Protein AF-A0A8H7RVL3-F1 (afdb_monomer)

Sequence (234 aa):
MPIRSLNDELDAIANGTFDYGIVPGSATVFIRDKIRNMGRFDLTLLEGVLVVIDVSPSQGFMVTSCSALSSAGLSVSTARTVQSHMNAPFDNLESLLLSISPVFCQRFQQLFISKCTTASTKPSTSTTTTLSAPSTPASTAYTSSTTNSVCGASVIEGGGVSTNTDEDQRQQQKKQHDDDFLIDQLLRKGQETSNDNKNTIDTTMITNRENNKNGDNMTTKSPKDDINEWIHQP

pLDDT: mean 70.57, std 22.59, range [34.0, 98.0]

Secondary structure (DSSP, 8-state):
-----HHHHHHHHHTTTTTTTB-TT--EEEEEETTTTEEEEEEEETTTEEEEEEEETTTEEEEEEEEESS-SHHHHHHHHHHHHTTT-EESSHHHHHHHH-HHHHHHHHHHHHHHHHHHS-------------------------------------------------SSSTTSSSSSHHHHHHHHSTT--------------------------------------------

Organism: NCBI:txid1195481

InterPro domains:
  IPR023231 GSKIP domain superfamily [G3DSA:3.30.2280.10] (28-122)
  IPR023231 GSKIP domain superfamily [SSF103107] (42-116)

Nearest PDB structures (foldseek):
  8bf4-assembly2_C  TM=7.641E-01  e=1.102E+00  Mus musculus
  8trh-assembly1_0  TM=4.537E-01  e=3.164E-01  Homo sapiens
  8avg-assembly1_B  TM=7.261E-01  e=1.817E+00  Mus musculus
  6ylh-assembly1_0  TM=7.088E-01  e=3.391E+00  Saccharomyces cerevisiae

Radius of gyration: 36.81 Å; Cα contacts (8 Å, |Δi|>4): 196; chains: 1; bounding box: 96×47×103 Å

Foldseek 3Di:
DPDDQLVNVLVCVQCCVQVQFFPNNQKAWDDCDPPQSKTWIWTATPLQKIWIWIAHPVQGIATADMDRRDPDPSSVVLRVQNVVRHRPGDNYPLVVCCRRGPSSVVSVVVVVVVVVVVVVDDDDDDDDDDDDDDDDDDDDDDDDDDDDDDDDDDDDDDDDDDDDDDDDPDPPPPPPPPPVVVVVVVVVVPPDDDDDDDDDDDDDDDDDDDDDDDDDDDDDDDDDDDDDDDDDDD

Solvent-accessible surface area (backbone atoms only — not comparable to full-atom values): 15785 Å² total; per-residue (Å²): 128,85,82,72,51,71,66,57,52,53,48,43,52,46,72,41,77,56,45,77,38,30,42,72,79,44,39,44,78,78,43,81,38,79,88,77,50,33,38,31,32,37,34,29,35,73,59,38,25,40,38,31,34,38,36,32,89,88,55,24,35,25,35,78,47,75,45,54,74,43,91,47,70,63,8,48,53,37,39,52,46,37,60,77,43,49,73,43,66,23,85,42,68,66,63,43,42,52,72,37,29,73,62,26,38,54,42,52,52,50,56,52,52,52,55,57,56,60,71,72,61,73,77,81,81,77,86,76,90,80,89,87,83,91,84,87,88,84,89,82,91,80,89,82,91,85,80,88,88,89,87,82,88,85,87,82,87,83,89,81,90,81,85,87,82,87,91,84,91,84,77,80,87,82,79,78,73,71,69,71,60,55,58,63,57,62,69,67,72,74,81,82,85,85,78,85,81,87,78,88,78,79,90,81,90,80,84,87,86,84,89,81,90,87,79,88,78,88,79,90,79,87,82,86,90,79,92,83,88,79,79,91,84,135

Structure (mmCIF, N/CA/C/O backbone):
data_AF-A0A8H7RVL3-F1
#
_entry.id   AF-A0A8H7RVL3-F1
#
loop_
_atom_site.group_PDB
_atom_site.id
_atom_site.type_symbol
_atom_site.label_atom_id
_atom_site.label_alt_id
_atom_site.label_comp_id
_atom_site.label_asym_id
_atom_site.label_entity_id
_atom_site.label_seq_id
_atom_site.pdbx_PDB_ins_code
_atom_site.Cartn_x
_atom_site.Cartn_y
_atom_site.Cartn_z
_atom_site.occupancy
_atom_site.B_iso_or_equiv
_atom_site.auth_seq_id
_atom_site.auth_comp_id
_atom_site.auth_asym_id
_atom_site.auth_atom_id
_atom_site.pdbx_PDB_model_num
ATOM 1 N N . MET A 1 1 ? 17.190 16.583 -2.926 1.00 39.97 1 MET A N 1
ATOM 2 C CA . MET A 1 1 ? 16.960 15.202 -2.452 1.00 39.97 1 MET A CA 1
ATOM 3 C C . MET A 1 1 ? 17.427 14.273 -3.563 1.00 39.97 1 MET A C 1
ATOM 5 O O . MET A 1 1 ? 17.001 14.512 -4.687 1.00 39.97 1 MET A O 1
ATOM 9 N N . PRO A 1 2 ? 18.340 13.315 -3.327 1.00 42.84 2 PRO A N 1
ATOM 10 C CA . PRO A 1 2 ? 18.699 12.340 -4.353 1.00 42.84 2 PRO A CA 1
ATOM 11 C C . PRO A 1 2 ? 17.445 11.561 -4.763 1.00 42.84 2 PRO A C 1
ATOM 13 O O . PRO A 1 2 ? 16.691 11.110 -3.902 1.00 42.84 2 PRO A O 1
ATOM 16 N N . ILE A 1 3 ? 17.211 11.462 -6.071 1.00 55.06 3 ILE A N 1
ATOM 17 C CA . ILE A 1 3 ? 16.116 10.678 -6.644 1.00 55.06 3 ILE A CA 1
ATOM 18 C C . ILE A 1 3 ? 16.467 9.218 -6.361 1.00 55.06 3 ILE A C 1
ATOM 20 O O . ILE A 1 3 ? 17.403 8.686 -6.958 1.00 55.06 3 ILE A O 1
ATOM 24 N N . ARG A 1 4 ? 15.796 8.599 -5.383 1.00 71.25 4 ARG A N 1
ATOM 25 C CA . ARG A 1 4 ? 15.925 7.154 -5.164 1.00 71.25 4 ARG A CA 1
ATOM 26 C C . ARG A 1 4 ? 15.453 6.450 -6.429 1.00 71.25 4 ARG A C 1
ATOM 28 O O . ARG A 1 4 ? 14.489 6.895 -7.052 1.00 71.25 4 ARG A O 1
ATOM 35 N N . SER A 1 5 ? 16.149 5.395 -6.841 1.00 86.62 5 SER A N 1
ATOM 36 C CA . SER A 1 5 ? 15.669 4.617 -7.976 1.00 86.62 5 SER A CA 1
ATOM 37 C C . SER A 1 5 ? 14.381 3.892 -7.580 1.00 86.62 5 SER A C 1
ATOM 39 O O . SER A 1 5 ? 14.186 3.562 -6.411 1.00 86.62 5 SER A O 1
ATOM 41 N N . LEU A 1 6 ? 13.511 3.609 -8.551 1.00 89.44 6 LEU A N 1
ATOM 42 C CA . LEU A 1 6 ? 12.273 2.860 -8.312 1.00 89.44 6 LEU A CA 1
ATOM 43 C C . LEU A 1 6 ? 12.526 1.529 -7.582 1.00 89.44 6 LEU A C 1
ATOM 45 O O . LEU A 1 6 ? 11.732 1.116 -6.744 1.00 89.44 6 LEU A O 1
ATOM 49 N N . ASN A 1 7 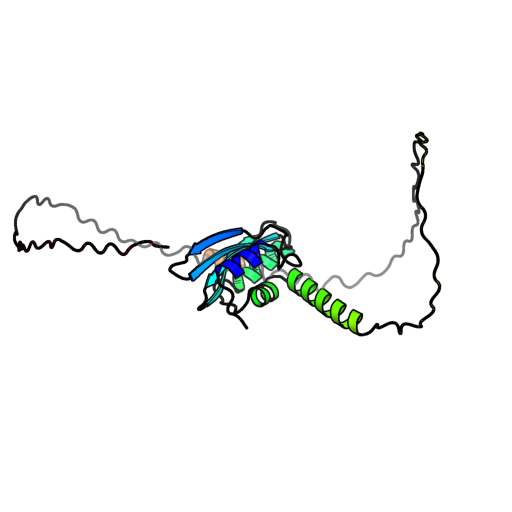? 13.640 0.855 -7.889 1.00 90.12 7 ASN A N 1
ATOM 50 C CA . ASN A 1 7 ? 14.003 -0.386 -7.206 1.00 90.12 7 ASN A CA 1
ATOM 51 C C . ASN A 1 7 ? 14.335 -0.144 -5.734 1.00 90.12 7 ASN A C 1
ATOM 53 O O . ASN A 1 7 ? 13.849 -0.895 -4.899 1.00 90.12 7 ASN A O 1
ATOM 57 N N . ASP A 1 8 ? 15.089 0.912 -5.415 1.00 90.25 8 ASP A N 1
ATOM 58 C CA . ASP A 1 8 ? 15.411 1.251 -4.023 1.00 90.25 8 ASP A CA 1
ATOM 59 C C . ASP A 1 8 ? 14.148 1.598 -3.228 1.00 90.25 8 ASP A C 1
ATOM 61 O O . ASP A 1 8 ? 14.049 1.294 -2.043 1.00 90.25 8 ASP A O 1
ATOM 65 N N . GLU A 1 9 ? 13.176 2.245 -3.873 1.00 89.44 9 GLU A N 1
ATOM 66 C CA . GLU A 1 9 ? 11.886 2.571 -3.268 1.00 89.44 9 GLU A CA 1
ATOM 67 C C . GLU A 1 9 ? 11.054 1.315 -2.992 1.00 89.44 9 GLU A C 1
ATOM 69 O O . GLU A 1 9 ? 10.595 1.116 -1.868 1.00 89.44 9 GLU A O 1
ATOM 74 N N . LEU A 1 10 ? 10.927 0.424 -3.977 1.00 92.06 10 LEU A N 1
ATOM 75 C CA . LEU A 1 10 ? 10.249 -0.863 -3.814 1.00 92.06 10 LEU A CA 1
ATOM 76 C C . LEU A 1 10 ? 10.932 -1.748 -2.760 1.00 92.06 10 LEU A C 1
ATOM 78 O O . LEU A 1 10 ? 10.249 -2.387 -1.960 1.00 92.06 10 LEU A O 1
ATOM 82 N N . ASP A 1 11 ? 12.265 -1.763 -2.723 1.00 92.19 11 ASP A N 1
ATOM 83 C CA . ASP A 1 11 ? 13.034 -2.499 -1.720 1.00 92.19 11 ASP A CA 1
ATOM 84 C C . ASP A 1 11 ? 12.856 -1.879 -0.327 1.00 92.19 11 ASP A C 1
ATOM 86 O O . ASP A 1 11 ? 12.686 -2.604 0.648 1.00 92.19 11 ASP A O 1
ATOM 90 N N . ALA A 1 12 ? 12.820 -0.549 -0.202 1.00 90.31 12 ALA A N 1
ATOM 91 C CA . ALA A 1 12 ? 12.548 0.117 1.073 1.00 90.31 12 ALA A CA 1
ATOM 92 C C . ALA A 1 12 ? 11.147 -0.211 1.620 1.00 90.31 12 ALA A C 1
ATOM 94 O O . ALA A 1 12 ? 10.983 -0.370 2.834 1.00 90.31 12 ALA A O 1
ATOM 95 N N . ILE A 1 13 ? 10.149 -0.332 0.741 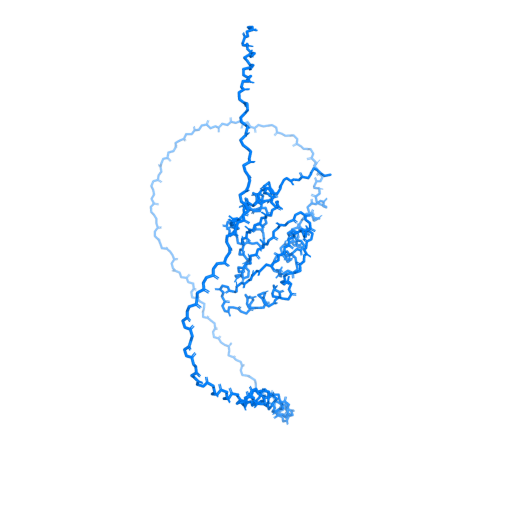1.00 90.75 13 ILE A N 1
ATOM 96 C CA . ILE A 1 13 ? 8.788 -0.743 1.110 1.00 90.75 13 ILE A CA 1
ATOM 97 C C . ILE A 1 13 ? 8.788 -2.199 1.590 1.00 90.75 13 ILE A C 1
ATOM 99 O O . ILE A 1 13 ? 8.279 -2.479 2.674 1.00 90.75 13 ILE A O 1
ATOM 103 N N . ALA A 1 14 ? 9.412 -3.106 0.834 1.00 90.19 14 ALA A N 1
ATOM 104 C CA . ALA A 1 14 ? 9.503 -4.524 1.186 1.00 90.19 14 ALA A CA 1
ATOM 105 C C . ALA A 1 14 ? 10.303 -4.774 2.480 1.00 90.19 14 ALA A C 1
ATOM 107 O O . ALA A 1 14 ? 9.987 -5.685 3.239 1.00 90.19 14 ALA A O 1
ATOM 108 N N . ASN A 1 15 ? 11.304 -3.938 2.767 1.00 91.44 15 ASN A N 1
ATOM 109 C CA . ASN A 1 15 ? 12.140 -4.028 3.968 1.00 91.44 15 ASN A CA 1
ATOM 110 C C . ASN A 1 15 ? 11.484 -3.452 5.239 1.00 91.44 15 ASN A C 1
ATOM 112 O O . ASN A 1 15 ? 12.154 -3.346 6.265 1.00 91.44 15 ASN A O 1
ATOM 116 N N . GLY A 1 16 ? 10.204 -3.066 5.195 1.00 84.50 16 GLY A N 1
ATOM 117 C CA . GLY A 1 16 ? 9.440 -2.732 6.401 1.00 84.50 16 GLY A CA 1
ATOM 118 C C . GLY A 1 16 ? 9.553 -1.282 6.882 1.00 84.50 16 GLY A C 1
ATOM 119 O O . GLY A 1 16 ? 9.336 -0.986 8.055 1.00 84.50 16 GLY A O 1
ATOM 120 N N . THR A 1 17 ? 9.837 -0.321 5.991 1.00 84.62 17 THR A N 1
ATOM 121 C CA . THR A 1 17 ? 9.869 1.116 6.367 1.00 84.62 17 THR A CA 1
ATOM 122 C C . THR A 1 17 ? 8.536 1.605 6.974 1.00 84.62 17 THR A C 1
ATOM 124 O O . THR A 1 17 ? 8.509 2.583 7.722 1.00 84.62 17 THR A O 1
ATOM 127 N N . PHE A 1 18 ? 7.430 0.907 6.692 1.00 85.12 18 PHE A N 1
ATOM 128 C CA . PHE A 1 18 ? 6.066 1.295 7.068 1.00 85.12 18 PHE A CA 1
ATOM 129 C C . PHE A 1 18 ? 5.391 0.351 8.076 1.00 85.12 18 PHE A C 1
ATOM 131 O O . PHE A 1 18 ? 4.177 0.435 8.273 1.00 85.12 18 PHE A O 1
ATOM 138 N N . ASP A 1 19 ? 6.161 -0.493 8.770 1.00 86.62 19 ASP A N 1
ATOM 139 C CA . ASP A 1 19 ? 5.669 -1.545 9.684 1.00 86.62 19 ASP A CA 1
ATOM 140 C C . ASP A 1 19 ? 4.766 -1.053 10.835 1.00 86.62 19 ASP A C 1
ATOM 142 O O . ASP A 1 19 ? 4.104 -1.844 11.502 1.00 86.62 19 ASP A O 1
ATOM 146 N N . TYR A 1 20 ? 4.704 0.255 11.093 1.00 86.38 20 TYR A N 1
ATOM 147 C CA . TYR A 1 20 ? 3.853 0.833 12.136 1.00 86.38 20 TYR A CA 1
ATOM 148 C C . TYR A 1 20 ? 2.369 0.944 11.752 1.00 86.38 20 TYR A C 1
ATOM 150 O O . TYR A 1 20 ? 1.541 1.166 12.637 1.00 86.38 20 TYR A O 1
ATOM 158 N N . GLY A 1 21 ? 2.014 0.806 10.473 1.00 85.62 21 GLY A N 1
ATOM 159 C CA . GLY A 1 21 ? 0.616 0.839 10.026 1.00 85.62 21 GLY A CA 1
ATOM 160 C C . GLY A 1 21 ? 0.268 -0.165 8.926 1.00 85.62 21 GLY A C 1
ATOM 161 O O . GLY A 1 21 ? -0.861 -0.170 8.444 1.00 85.62 21 GLY A O 1
ATOM 162 N N . ILE A 1 22 ? 1.201 -1.050 8.578 1.00 93.81 22 ILE A N 1
ATOM 163 C CA . ILE A 1 22 ? 0.955 -2.238 7.754 1.00 93.81 22 ILE A CA 1
ATOM 164 C C . ILE A 1 22 ? 1.350 -3.480 8.550 1.00 93.81 22 ILE A C 1
ATOM 166 O O . ILE A 1 22 ? 2.126 -3.393 9.499 1.00 93.81 22 ILE A O 1
ATOM 170 N N . VAL A 1 23 ? 0.826 -4.642 8.176 1.00 94.81 23 VAL A N 1
ATOM 171 C CA . VAL A 1 23 ? 1.253 -5.915 8.762 1.00 94.81 23 VAL A CA 1
ATOM 172 C C . VAL A 1 23 ? 2.735 -6.129 8.413 1.00 94.81 23 VAL A C 1
ATOM 174 O O . VAL A 1 23 ? 3.061 -6.160 7.221 1.00 94.81 23 VAL A O 1
ATOM 177 N N . PRO A 1 24 ? 3.638 -6.281 9.401 1.00 93.25 24 PRO A N 1
ATOM 178 C CA . PRO A 1 24 ? 5.063 -6.455 9.132 1.00 93.25 24 PRO A CA 1
ATOM 179 C C . PRO A 1 24 ? 5.328 -7.661 8.229 1.00 93.25 24 PRO A C 1
ATOM 181 O O . PRO A 1 24 ? 4.754 -8.733 8.427 1.00 93.25 24 PRO A O 1
ATOM 184 N N . GLY A 1 25 ? 6.177 -7.476 7.217 1.00 92.44 25 GLY A N 1
ATOM 185 C CA . GLY A 1 25 ? 6.4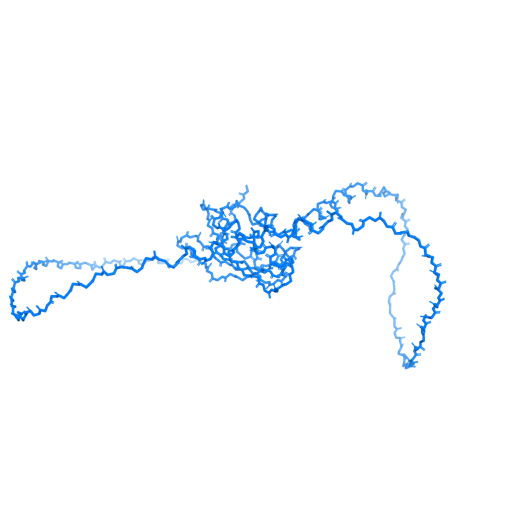97 -8.517 6.233 1.00 92.44 25 GLY A CA 1
ATOM 186 C C . GLY A 1 25 ? 5.362 -8.874 5.262 1.00 92.44 25 GLY A C 1
ATOM 187 O O . GLY A 1 25 ? 5.495 -9.844 4.523 1.00 92.44 25 GLY A O 1
ATOM 188 N N . SER A 1 26 ? 4.254 -8.121 5.243 1.00 94.94 26 SER A N 1
ATOM 189 C CA . SER A 1 26 ? 3.156 -8.355 4.290 1.00 94.94 26 SER A CA 1
ATOM 190 C C . SER A 1 26 ? 3.366 -7.717 2.919 1.00 94.94 26 SER A C 1
ATOM 192 O O . SER A 1 26 ? 2.631 -8.042 1.991 1.00 94.94 26 SER A O 1
ATOM 194 N N . ALA A 1 27 ? 4.324 -6.797 2.788 1.00 95.94 27 ALA A N 1
ATOM 195 C CA . ALA A 1 27 ? 4.557 -6.091 1.539 1.00 95.94 27 ALA A CA 1
ATOM 196 C C . ALA A 1 27 ? 5.307 -6.981 0.537 1.00 95.94 27 ALA A C 1
ATOM 198 O O . ALA A 1 27 ? 6.456 -7.351 0.787 1.00 95.94 27 ALA A O 1
ATOM 199 N N . THR A 1 28 ? 4.692 -7.291 -0.607 1.00 95.56 28 THR A N 1
ATOM 200 C CA . THR A 1 28 ? 5.305 -8.135 -1.644 1.00 95.56 28 THR A CA 1
ATOM 201 C C . THR A 1 28 ? 5.317 -7.431 -2.992 1.00 95.56 28 THR A C 1
ATOM 203 O O . THR A 1 28 ? 4.301 -6.961 -3.490 1.00 95.56 28 THR A O 1
ATOM 206 N N . VAL A 1 29 ? 6.488 -7.373 -3.630 1.00 96.31 29 VAL A N 1
ATOM 207 C CA . VAL A 1 29 ? 6.646 -6.772 -4.961 1.00 96.31 29 VAL A CA 1
ATOM 208 C C . VAL A 1 29 ? 6.432 -7.837 -6.035 1.00 96.31 29 VAL A C 1
ATOM 210 O O . VAL A 1 29 ? 7.199 -8.794 -6.118 1.00 96.31 29 VAL A O 1
ATOM 213 N N . PHE A 1 30 ? 5.431 -7.648 -6.894 1.00 93.56 30 PHE A N 1
ATOM 214 C CA . PHE A 1 30 ? 5.093 -8.583 -7.973 1.00 93.56 30 PHE A CA 1
ATOM 215 C C . PHE A 1 30 ? 5.744 -8.234 -9.302 1.00 93.56 30 PHE A C 1
ATOM 217 O O . PHE A 1 30 ? 6.135 -9.118 -10.060 1.00 93.56 30 PHE A O 1
ATOM 224 N N . ILE A 1 31 ? 5.807 -6.940 -9.617 1.00 94.56 31 ILE A N 1
ATOM 225 C CA . ILE A 1 31 ? 6.244 -6.459 -10.926 1.00 94.56 31 ILE A CA 1
ATOM 226 C C . ILE A 1 31 ? 7.315 -5.401 -10.718 1.00 94.56 31 ILE A C 1
ATOM 228 O O . ILE A 1 31 ? 7.124 -4.448 -9.964 1.00 94.56 31 ILE A O 1
ATOM 232 N N . ARG A 1 32 ? 8.434 -5.575 -11.425 1.00 94.69 32 ARG A N 1
ATOM 233 C CA . ARG A 1 32 ? 9.509 -4.589 -11.565 1.00 94.69 32 ARG A CA 1
ATOM 234 C C . ARG A 1 32 ? 9.780 -4.383 -13.050 1.00 94.69 32 ARG A C 1
ATOM 236 O O . ARG A 1 32 ? 10.590 -5.092 -13.646 1.00 94.69 32 ARG A O 1
ATOM 243 N N . ASP A 1 33 ? 9.076 -3.441 -13.662 1.00 92.31 33 ASP A N 1
ATOM 244 C CA . ASP A 1 33 ? 9.278 -3.086 -15.062 1.00 92.31 33 ASP A CA 1
ATOM 245 C C . ASP A 1 33 ? 10.331 -1.976 -15.172 1.00 92.31 33 ASP A C 1
ATOM 247 O O . ASP A 1 33 ? 10.069 -0.804 -14.899 1.00 92.31 33 ASP A O 1
ATOM 251 N N . LYS A 1 34 ? 11.543 -2.354 -15.595 1.00 89.50 34 LYS A N 1
ATOM 252 C CA . LYS A 1 34 ? 12.656 -1.417 -15.820 1.00 89.50 34 LYS A CA 1
ATOM 253 C C . LYS A 1 34 ? 12.507 -0.597 -17.102 1.00 89.50 34 LYS A C 1
ATOM 255 O O . LYS A 1 34 ? 13.133 0.449 -17.218 1.00 89.50 34 LYS A O 1
ATOM 260 N N . ILE A 1 35 ? 11.723 -1.070 -18.070 1.00 90.75 35 ILE A N 1
ATOM 261 C CA . ILE A 1 35 ? 11.543 -0.396 -19.362 1.00 90.75 35 ILE A CA 1
ATOM 262 C C . ILE A 1 35 ? 10.573 0.767 -19.179 1.00 90.75 35 ILE A C 1
ATOM 264 O O . ILE A 1 35 ? 10.838 1.879 -19.628 1.00 90.75 35 ILE A O 1
ATOM 268 N N . ARG A 1 36 ? 9.459 0.518 -18.484 1.00 87.81 36 ARG A N 1
ATOM 269 C CA . ARG A 1 36 ? 8.442 1.540 -18.198 1.00 87.81 36 ARG A CA 1
ATOM 270 C C . ARG A 1 36 ? 8.694 2.306 -16.905 1.00 87.81 36 ARG A C 1
ATOM 272 O O . ARG A 1 36 ? 7.987 3.271 -16.644 1.00 87.81 36 ARG A O 1
ATOM 279 N N . ASN A 1 37 ? 9.689 1.894 -16.116 1.00 90.31 37 ASN A N 1
ATOM 280 C CA . ASN A 1 37 ? 9.889 2.352 -14.742 1.00 90.31 37 ASN A CA 1
ATOM 281 C C . ASN A 1 37 ? 8.584 2.245 -13.943 1.00 90.31 37 ASN A C 1
ATOM 283 O O . ASN A 1 37 ? 8.132 3.216 -13.353 1.00 90.31 37 ASN A O 1
ATOM 287 N N . MET A 1 38 ? 7.960 1.070 -13.953 1.00 93.50 38 MET A N 1
ATOM 288 C CA . MET A 1 38 ? 6.735 0.816 -13.197 1.00 93.50 38 MET A CA 1
ATOM 289 C C . MET A 1 38 ? 6.936 -0.336 -12.225 1.00 93.50 38 MET A C 1
ATOM 291 O O . MET A 1 38 ? 7.575 -1.342 -12.541 1.00 93.50 38 MET A O 1
ATOM 295 N N . GLY A 1 39 ? 6.384 -0.181 -11.032 1.00 95.50 39 GLY A N 1
ATOM 296 C CA . GLY A 1 39 ? 6.360 -1.207 -10.005 1.00 95.50 39 GLY A CA 1
ATOM 297 C C . GLY A 1 39 ? 4.931 -1.561 -9.638 1.00 95.50 39 GLY A C 1
ATOM 298 O O . GLY A 1 39 ? 4.035 -0.725 -9.725 1.00 95.50 39 GLY A O 1
ATOM 299 N N . ARG A 1 40 ? 4.722 -2.797 -9.201 1.00 96.75 40 ARG A N 1
ATOM 300 C CA . ARG A 1 40 ? 3.465 -3.211 -8.578 1.00 96.75 40 ARG A CA 1
ATOM 301 C C . ARG A 1 40 ? 3.761 -4.069 -7.370 1.00 96.75 40 ARG A C 1
ATOM 303 O O . ARG A 1 40 ? 4.551 -5.010 -7.469 1.00 96.75 40 ARG A O 1
ATOM 310 N N . PHE A 1 41 ? 3.120 -3.756 -6.259 1.00 97.12 41 PHE A N 1
ATOM 311 C CA . PHE A 1 41 ? 3.258 -4.486 -5.008 1.00 97.12 41 PHE A CA 1
ATOM 312 C C . PHE A 1 41 ? 1.907 -4.578 -4.303 1.00 97.12 41 PHE A C 1
ATOM 314 O O . PHE A 1 41 ? 1.010 -3.779 -4.569 1.00 97.12 41 PHE A O 1
ATOM 321 N N . ASP A 1 42 ? 1.741 -5.555 -3.425 1.00 97.19 42 ASP A N 1
ATOM 322 C CA . ASP A 1 42 ? 0.682 -5.535 -2.424 1.00 97.19 42 ASP A CA 1
ATOM 323 C C . ASP A 1 42 ? 1.244 -5.288 -1.034 1.00 97.19 42 ASP A C 1
ATOM 325 O O . ASP A 1 42 ? 2.446 -5.366 -0.786 1.00 97.19 42 ASP A O 1
ATOM 329 N N . LEU A 1 43 ? 0.339 -4.946 -0.130 1.00 96.88 43 LEU A N 1
ATOM 330 C CA . LEU A 1 43 ? 0.564 -4.943 1.301 1.00 96.88 43 LEU A CA 1
ATOM 331 C C . LEU A 1 43 ? -0.751 -5.223 2.017 1.00 96.88 43 LEU A C 1
ATOM 333 O O . LEU A 1 43 ? -1.841 -5.032 1.467 1.00 96.88 43 LEU A O 1
ATOM 337 N N . THR A 1 44 ? -0.650 -5.664 3.265 1.00 97.31 44 THR A N 1
ATOM 338 C CA . THR A 1 44 ? -1.814 -5.854 4.129 1.00 97.31 44 THR A CA 1
ATOM 339 C C . THR A 1 44 ? -1.841 -4.766 5.190 1.00 97.31 44 THR A C 1
ATOM 341 O O . THR A 1 44 ? -0.894 -4.603 5.957 1.00 97.31 44 THR A O 1
ATOM 344 N N . LEU A 1 45 ? -2.939 -4.021 5.252 1.00 96.81 45 LEU A N 1
ATOM 345 C CA . LEU A 1 45 ? -3.192 -3.045 6.306 1.00 96.81 45 LEU A CA 1
ATOM 346 C C . LEU A 1 45 ? -3.510 -3.754 7.633 1.00 96.81 45 LEU A C 1
ATOM 348 O O . LEU A 1 45 ? -4.054 -4.863 7.637 1.00 96.81 45 LEU A O 1
ATOM 352 N N . LEU A 1 46 ? -3.223 -3.110 8.768 1.00 95.62 46 LEU A N 1
ATOM 353 C CA . LEU A 1 46 ? -3.494 -3.673 10.104 1.00 95.62 46 LEU A CA 1
ATOM 354 C C . LEU A 1 46 ? -4.990 -3.908 10.368 1.00 95.62 46 LEU A C 1
ATOM 356 O O . LEU A 1 46 ? -5.364 -4.717 11.214 1.00 95.62 46 LEU A O 1
ATOM 360 N N . GLU A 1 47 ? -5.852 -3.239 9.612 1.00 95.25 47 GLU A N 1
ATOM 361 C CA . GLU A 1 47 ? -7.301 -3.418 9.592 1.00 95.25 47 GLU A CA 1
ATOM 362 C C . GLU A 1 47 ? -7.741 -4.715 8.891 1.00 95.25 47 GLU A C 1
ATOM 364 O O . GLU A 1 47 ? -8.936 -4.997 8.808 1.00 95.25 47 GLU A O 1
ATOM 369 N N . GLY A 1 48 ? -6.799 -5.511 8.376 1.00 95.81 48 GLY A N 1
ATOM 370 C CA . GLY A 1 48 ? -7.082 -6.744 7.650 1.00 95.81 48 GLY A CA 1
ATOM 371 C C . GLY A 1 48 ? -7.634 -6.467 6.257 1.00 95.81 48 GLY A C 1
ATOM 372 O O . GLY A 1 48 ? -8.622 -7.076 5.854 1.00 95.81 48 GLY A O 1
ATOM 373 N N . VAL A 1 49 ? -7.040 -5.515 5.538 1.00 97.56 49 VAL A N 1
ATOM 374 C CA . VAL A 1 49 ? -7.383 -5.203 4.145 1.00 97.56 49 VAL A CA 1
ATOM 375 C C . VAL A 1 49 ? -6.128 -5.358 3.299 1.00 97.56 49 VAL A C 1
ATOM 377 O O . VAL A 1 49 ? -5.117 -4.715 3.570 1.00 97.56 49 VAL A O 1
ATOM 380 N N . LEU A 1 50 ? -6.194 -6.212 2.283 1.00 97.62 50 LEU A N 1
ATOM 381 C CA . LEU A 1 50 ? -5.154 -6.356 1.273 1.00 97.62 50 LEU A CA 1
ATOM 382 C C . LEU A 1 50 ? -5.337 -5.263 0.221 1.00 97.62 50 LEU A C 1
ATOM 384 O O . LEU A 1 50 ? -6.444 -5.076 -0.291 1.00 97.62 50 LEU A O 1
ATOM 388 N N . VAL A 1 51 ? -4.265 -4.558 -0.116 1.00 97.88 51 VAL A N 1
ATOM 389 C CA . VAL A 1 51 ? -4.276 -3.485 -1.114 1.00 97.88 51 VAL A CA 1
ATOM 390 C C . VAL A 1 51 ? -3.166 -3.746 -2.118 1.00 97.88 51 VAL A C 1
ATOM 392 O O . VAL A 1 51 ? -2.041 -4.033 -1.726 1.00 97.88 51 VAL A O 1
ATOM 395 N N . VAL A 1 52 ? -3.484 -3.633 -3.405 1.00 98.00 52 VAL A N 1
ATOM 396 C CA . VAL A 1 52 ? -2.511 -3.708 -4.497 1.00 98.00 52 VAL A CA 1
ATOM 397 C C . VAL A 1 52 ? -2.295 -2.307 -5.040 1.00 98.00 52 VAL A C 1
ATOM 399 O O . VAL A 1 52 ? -3.256 -1.603 -5.370 1.00 98.00 52 VAL A O 1
ATOM 402 N N . ILE A 1 53 ? -1.032 -1.914 -5.115 1.00 98.00 53 ILE A N 1
ATOM 403 C CA . ILE A 1 53 ? -0.596 -0.561 -5.424 1.00 98.00 53 ILE A CA 1
ATOM 404 C C . ILE A 1 53 ? 0.359 -0.623 -6.612 1.00 98.00 53 ILE A C 1
ATOM 406 O O . ILE A 1 53 ? 1.330 -1.385 -6.627 1.00 98.00 53 ILE A O 1
ATOM 410 N N . ASP A 1 54 ? 0.076 0.212 -7.598 1.00 96.88 54 ASP A N 1
ATOM 411 C CA . ASP A 1 54 ? 0.960 0.482 -8.716 1.00 96.88 54 ASP A CA 1
ATOM 412 C C . ASP A 1 54 ? 1.765 1.742 -8.390 1.00 96.88 54 ASP A C 1
ATOM 414 O O . ASP A 1 54 ? 1.239 2.715 -7.845 1.00 96.88 54 ASP A O 1
ATOM 418 N N . VAL A 1 55 ? 3.051 1.722 -8.720 1.00 95.50 55 VAL A N 1
ATOM 419 C CA . VAL A 1 55 ? 3.959 2.855 -8.559 1.00 95.50 55 VAL A CA 1
ATOM 420 C C . VAL A 1 55 ? 4.564 3.217 -9.909 1.00 95.50 55 VAL A C 1
ATOM 422 O O . VAL A 1 55 ? 5.072 2.361 -10.641 1.00 95.50 55 VAL A O 1
ATOM 425 N N . SER A 1 56 ? 4.503 4.500 -10.250 1.00 93.75 56 SER A N 1
ATOM 426 C CA . SER A 1 56 ? 5.139 5.051 -11.444 1.00 93.75 56 SER A CA 1
ATOM 427 C C . SER A 1 56 ? 5.725 6.440 -11.161 1.00 93.75 56 SER A C 1
ATOM 429 O O . SER A 1 56 ? 5.114 7.219 -10.434 1.00 93.75 56 SER A O 1
ATOM 431 N N . PRO A 1 57 ? 6.860 6.818 -11.775 1.00 90.19 57 PRO A N 1
ATOM 432 C CA . PRO A 1 57 ? 7.456 8.142 -11.605 1.00 90.19 57 PRO A CA 1
ATOM 433 C C . PRO A 1 57 ? 6.542 9.296 -12.029 1.00 90.19 57 PRO A C 1
ATOM 435 O O . PRO A 1 57 ? 6.694 10.409 -11.540 1.00 90.19 57 PRO A O 1
ATOM 438 N N . SER A 1 58 ? 5.625 9.053 -12.971 1.00 89.94 58 SER A N 1
ATOM 439 C CA . SER A 1 58 ? 4.741 10.083 -13.523 1.00 89.94 58 SER A CA 1
ATOM 440 C C . SER A 1 58 ? 3.429 10.255 -12.762 1.00 89.94 58 SER A C 1
ATOM 442 O O . SER A 1 58 ? 2.863 11.341 -12.804 1.00 89.94 58 SER A O 1
ATOM 444 N N . GLN A 1 59 ? 2.910 9.196 -12.131 1.00 91.44 59 GLN A N 1
ATOM 445 C CA . GLN A 1 59 ? 1.609 9.221 -11.440 1.00 91.44 59 GLN A CA 1
ATOM 446 C C . GLN A 1 59 ? 1.735 9.018 -9.925 1.00 91.44 59 GLN A C 1
ATOM 448 O O . GLN A 1 59 ? 0.744 9.151 -9.217 1.00 91.44 59 GLN A O 1
ATOM 453 N N . GLY A 1 60 ? 2.927 8.683 -9.428 1.00 94.38 60 GLY A N 1
ATOM 454 C CA . GLY A 1 60 ? 3.144 8.324 -8.033 1.00 94.38 60 GLY A CA 1
ATOM 455 C C . GLY A 1 60 ? 2.557 6.952 -7.706 1.00 94.38 60 GLY A C 1
ATOM 456 O O . GLY A 1 60 ? 2.698 6.001 -8.481 1.00 94.38 60 GLY A O 1
ATOM 457 N N . PHE A 1 61 ? 1.912 6.862 -6.548 1.00 96.50 61 PHE A N 1
ATOM 458 C CA . PHE A 1 61 ? 1.292 5.665 -5.993 1.00 96.50 61 PHE A CA 1
ATOM 459 C C . PHE A 1 61 ? -0.205 5.645 -6.277 1.00 96.50 61 PHE A C 1
ATOM 461 O O . PHE A 1 61 ? -0.908 6.613 -5.998 1.00 96.50 61 PHE A O 1
ATOM 468 N N . MET A 1 62 ? -0.714 4.523 -6.773 1.00 97.44 62 MET A N 1
ATOM 469 C CA . MET A 1 62 ? -2.120 4.383 -7.132 1.00 97.44 62 MET A CA 1
ATOM 470 C C . MET A 1 62 ? -2.649 3.009 -6.738 1.00 97.44 62 MET A C 1
ATOM 472 O O . MET A 1 62 ? -2.072 1.981 -7.085 1.00 97.44 62 MET A O 1
ATOM 476 N N . VAL A 1 63 ? -3.783 2.977 -6.041 1.00 97.88 63 VAL A N 1
ATOM 477 C CA . VAL A 1 63 ? -4.436 1.713 -5.681 1.00 97.88 63 VAL A CA 1
ATOM 478 C C . VAL A 1 63 ? -5.162 1.145 -6.895 1.00 97.88 63 VAL A C 1
ATOM 480 O O . VAL A 1 63 ? -6.066 1.789 -7.431 1.00 97.88 63 VAL A O 1
ATOM 483 N N . THR A 1 64 ? -4.810 -0.079 -7.287 1.00 97.38 64 THR A N 1
ATOM 484 C CA . THR A 1 64 ? -5.437 -0.786 -8.416 1.00 97.38 64 THR A CA 1
ATOM 485 C C . THR A 1 64 ? -6.450 -1.834 -7.988 1.00 97.38 64 THR A C 1
ATOM 487 O O . THR A 1 64 ? -7.397 -2.112 -8.722 1.00 97.38 64 THR A O 1
ATOM 490 N N . SER A 1 65 ? -6.305 -2.399 -6.793 1.00 97.38 65 SER A N 1
ATOM 491 C CA . SER A 1 65 ? -7.308 -3.299 -6.225 1.00 97.38 65 SER A CA 1
ATOM 492 C C . SER A 1 65 ? -7.227 -3.347 -4.708 1.00 97.38 65 SER A C 1
ATOM 494 O O . SER A 1 65 ? -6.179 -3.087 -4.121 1.00 97.38 65 SER A O 1
ATOM 496 N N . CYS A 1 66 ? -8.331 -3.727 -4.072 1.00 97.38 66 CYS A N 1
ATOM 497 C CA . CYS A 1 66 ? -8.374 -3.979 -2.640 1.00 97.38 66 CYS A CA 1
ATOM 498 C C . CYS A 1 66 ? -9.305 -5.149 -2.311 1.00 97.38 66 CYS A C 1
ATOM 500 O O . CYS A 1 66 ? -10.250 -5.427 -3.050 1.00 97.38 66 CYS A O 1
ATOM 502 N N . SER A 1 67 ? -9.036 -5.829 -1.199 1.00 97.31 67 SER A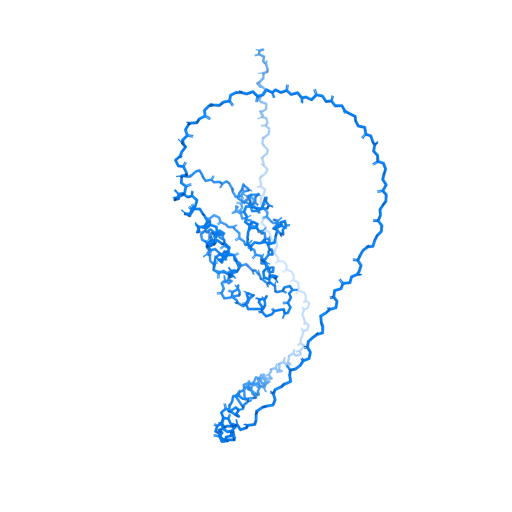 N 1
ATOM 503 C CA . SER A 1 67 ? -9.860 -6.922 -0.686 1.00 97.31 67 SER A CA 1
ATOM 504 C C . SER A 1 67 ? -9.864 -6.915 0.837 1.00 97.31 67 SER A C 1
ATOM 506 O O . SER A 1 67 ? -8.809 -6.926 1.468 1.00 97.31 67 SER A O 1
ATOM 508 N N . ALA A 1 68 ? -11.051 -6.947 1.441 1.00 96.94 68 ALA A N 1
ATOM 509 C CA . ALA A 1 68 ? -11.183 -7.200 2.872 1.00 96.94 68 ALA A CA 1
ATOM 510 C C . ALA A 1 68 ? -10.829 -8.667 3.161 1.00 96.94 68 ALA A C 1
ATOM 512 O O . ALA A 1 68 ? -11.351 -9.571 2.510 1.00 96.94 68 ALA A O 1
ATOM 513 N N . LEU A 1 69 ? -9.938 -8.908 4.123 1.00 95.75 69 LEU A N 1
ATOM 514 C CA . LEU A 1 69 ? -9.534 -10.256 4.545 1.00 95.75 69 LEU A CA 1
ATOM 515 C C . LEU A 1 69 ? -10.432 -10.807 5.659 1.00 95.75 69 LEU A C 1
ATOM 517 O O . LEU A 1 69 ? -10.362 -11.987 5.992 1.00 95.75 69 LEU A O 1
ATOM 521 N N . SER A 1 70 ? -11.268 -9.955 6.255 1.00 93.88 70 SER A N 1
ATOM 522 C CA . SER A 1 70 ? -12.178 -10.309 7.336 1.00 93.88 70 SER A CA 1
ATOM 523 C C . SER A 1 70 ? -13.520 -9.604 7.166 1.00 93.88 70 SER A C 1
ATOM 525 O O . SER A 1 70 ? -13.596 -8.494 6.648 1.00 93.88 70 SER A O 1
ATOM 527 N N . SER A 1 71 ? -14.587 -10.226 7.669 1.00 91.56 71 SER A N 1
ATOM 528 C CA . SER A 1 71 ? -15.913 -9.600 7.758 1.00 91.56 71 SER A CA 1
ATOM 529 C C . SER A 1 71 ? -16.062 -8.687 8.987 1.00 91.56 71 SER A C 1
ATOM 531 O O . SER A 1 71 ? -17.168 -8.237 9.293 1.00 91.56 71 SER A O 1
ATOM 533 N N . ALA A 1 72 ? -14.979 -8.425 9.726 1.00 91.38 72 ALA A N 1
ATOM 534 C CA . ALA A 1 72 ? -14.987 -7.486 10.840 1.00 91.38 72 ALA A CA 1
ATOM 535 C C . ALA A 1 72 ? -15.364 -6.071 10.370 1.00 91.38 72 ALA A C 1
ATOM 537 O O . ALA A 1 72 ? -14.928 -5.626 9.306 1.00 91.38 72 ALA A O 1
ATOM 538 N N . GLY A 1 73 ? -16.123 -5.339 11.194 1.00 91.19 73 GLY A N 1
ATOM 539 C CA . GLY A 1 73 ? -16.643 -4.013 10.835 1.00 91.19 73 GLY A CA 1
ATOM 540 C C . GLY A 1 73 ? -15.561 -3.035 10.365 1.00 91.19 73 GLY A C 1
ATOM 541 O O . GLY A 1 73 ? -15.757 -2.359 9.360 1.00 91.19 73 GLY A O 1
ATOM 542 N N . LEU A 1 74 ? -14.396 -3.041 11.027 1.00 92.94 74 LEU A N 1
ATOM 543 C CA . LEU A 1 74 ? -13.249 -2.202 10.669 1.00 92.94 74 LEU A CA 1
ATOM 544 C C . LEU A 1 74 ? -12.670 -2.551 9.285 1.00 92.94 74 LEU A C 1
ATOM 546 O O . LEU A 1 74 ? -12.403 -1.658 8.489 1.00 92.94 74 LEU A O 1
ATOM 550 N N . SER A 1 75 ? -12.510 -3.843 8.977 1.00 95.56 75 SER A N 1
ATOM 551 C CA . SER A 1 75 ? -11.968 -4.308 7.691 1.00 95.56 75 SER A CA 1
ATOM 552 C C . SER A 1 75 ? -12.874 -3.884 6.534 1.00 95.56 75 SER A C 1
ATOM 554 O O . SER A 1 75 ? -12.412 -3.316 5.545 1.00 95.56 75 SER A O 1
ATOM 556 N N . VAL A 1 76 ? -14.190 -4.060 6.695 1.00 96.25 76 VAL A N 1
ATOM 557 C CA . VAL A 1 76 ? -15.183 -3.678 5.681 1.00 96.25 76 VAL A CA 1
ATOM 558 C C . VAL A 1 76 ? -15.260 -2.159 5.510 1.00 96.25 76 VAL A C 1
ATOM 560 O O . VAL A 1 76 ? -15.307 -1.679 4.376 1.00 96.25 76 VAL A O 1
ATOM 563 N N . SER A 1 77 ? -15.253 -1.383 6.601 1.00 96.44 77 SER A N 1
ATOM 564 C CA . SER A 1 77 ? -15.260 0.082 6.509 1.00 96.44 77 SER A CA 1
ATOM 565 C C . SER A 1 77 ? -14.002 0.611 5.828 1.00 96.44 77 SER A C 1
ATOM 567 O O . SER A 1 77 ? -14.103 1.447 4.934 1.00 96.44 77 SER A O 1
ATOM 569 N N . THR A 1 78 ? -12.832 0.082 6.190 1.00 96.38 78 THR A N 1
ATOM 570 C CA . THR A 1 78 ? -11.555 0.473 5.585 1.00 96.38 78 THR A CA 1
ATOM 571 C C . THR A 1 78 ? -11.516 0.086 4.112 1.00 96.38 78 THR A C 1
ATOM 573 O O . THR A 1 78 ? -11.135 0.905 3.285 1.00 96.38 78 THR A O 1
ATOM 576 N N . ALA A 1 79 ? -11.998 -1.103 3.739 1.00 97.12 79 ALA A N 1
ATOM 577 C CA . ALA A 1 79 ? -12.094 -1.502 2.337 1.00 97.12 79 ALA A CA 1
ATOM 578 C C . ALA A 1 79 ? -12.978 -0.546 1.516 1.00 97.12 79 ALA A C 1
ATOM 580 O O . ALA A 1 79 ? -12.604 -0.193 0.401 1.00 97.12 79 ALA A O 1
ATOM 581 N N . ARG A 1 80 ? -14.101 -0.056 2.063 1.00 97.12 80 ARG A N 1
ATOM 582 C CA . ARG A 1 80 ? -14.923 0.976 1.396 1.00 97.12 80 ARG A CA 1
ATOM 583 C C . ARG A 1 80 ? -14.172 2.297 1.221 1.00 97.12 80 ARG A C 1
ATOM 585 O O . ARG A 1 80 ? -14.266 2.905 0.159 1.00 97.12 80 ARG A O 1
ATOM 592 N N . THR A 1 81 ? -13.401 2.719 2.221 1.00 96.88 81 THR A N 1
ATOM 593 C CA . THR A 1 81 ? -12.534 3.903 2.111 1.00 96.88 81 THR A CA 1
ATOM 594 C C . THR A 1 81 ? -11.457 3.710 1.046 1.00 96.88 81 THR A C 1
ATOM 596 O O . THR A 1 81 ? -11.193 4.615 0.262 1.00 96.88 81 THR A O 1
ATOM 599 N N . VAL A 1 82 ? -10.846 2.528 0.960 1.00 97.06 82 VAL A N 1
ATOM 600 C CA . VAL A 1 82 ? -9.864 2.227 -0.092 1.00 97.06 82 VAL A CA 1
ATOM 601 C C . VAL A 1 82 ? -10.534 2.273 -1.469 1.00 97.06 82 VAL A C 1
ATOM 603 O O . VAL A 1 82 ? -9.985 2.867 -2.393 1.00 97.06 82 VAL A O 1
ATOM 606 N N . GLN A 1 83 ? -11.746 1.721 -1.601 1.00 97.06 83 GLN A N 1
ATOM 607 C CA . GLN A 1 83 ? -12.522 1.748 -2.846 1.00 97.06 83 GLN A CA 1
ATOM 608 C C . GLN A 1 83 ? -12.806 3.171 -3.337 1.00 97.06 83 GLN A C 1
ATOM 610 O O . GLN A 1 83 ? -12.703 3.420 -4.535 1.00 97.06 83 GLN A O 1
ATOM 615 N N . SER A 1 84 ? -13.098 4.121 -2.442 1.00 97.12 84 SER A N 1
ATOM 616 C CA . SER A 1 84 ? -13.320 5.520 -2.840 1.00 97.12 84 SER A CA 1
ATOM 617 C C . SER A 1 84 ? -12.056 6.231 -3.336 1.00 97.12 84 SER A C 1
ATOM 619 O O . SER A 1 84 ? -12.166 7.275 -3.969 1.00 97.12 84 SER A O 1
ATOM 621 N N . HIS A 1 85 ? -10.872 5.678 -3.059 1.00 96.19 85 HIS A N 1
ATOM 622 C CA . HIS A 1 85 ? -9.572 6.202 -3.493 1.00 96.19 85 HIS A CA 1
ATOM 623 C C . HIS A 1 85 ? -8.911 5.329 -4.575 1.00 96.19 85 HIS A C 1
ATOM 625 O O . HIS A 1 85 ? -7.744 5.532 -4.914 1.00 96.19 85 HIS A O 1
ATOM 631 N N . MET A 1 86 ? -9.630 4.348 -5.132 1.00 96.50 86 MET A N 1
ATOM 632 C CA . MET A 1 86 ? -9.114 3.538 -6.234 1.00 96.50 86 MET A CA 1
ATOM 633 C C . MET A 1 86 ? -8.842 4.400 -7.465 1.00 96.50 86 MET A C 1
ATOM 635 O O . MET A 1 86 ? -9.638 5.267 -7.821 1.00 96.50 86 MET A O 1
ATOM 639 N N . ASN A 1 87 ? -7.727 4.122 -8.139 1.00 95.00 87 ASN A N 1
ATOM 640 C CA . ASN A 1 87 ? -7.240 4.869 -9.301 1.00 95.00 87 ASN A CA 1
ATOM 641 C C . ASN A 1 87 ? -6.948 6.364 -9.046 1.00 95.00 87 ASN A C 1
ATOM 643 O O . ASN A 1 87 ? -6.723 7.111 -9.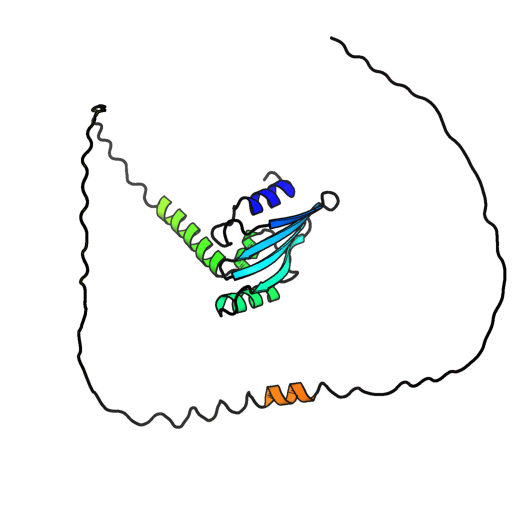997 1.00 95.00 87 ASN A O 1
ATOM 647 N N . ALA A 1 88 ? -6.939 6.811 -7.786 1.00 96.62 88 ALA A N 1
ATOM 648 C CA . ALA A 1 88 ? -6.477 8.145 -7.429 1.00 96.62 88 ALA A CA 1
ATOM 649 C C . ALA A 1 88 ? -4.944 8.130 -7.258 1.00 96.62 88 ALA A C 1
ATOM 651 O O . ALA A 1 88 ? -4.433 7.266 -6.538 1.00 96.62 88 ALA A O 1
ATOM 652 N N . PRO A 1 89 ? -4.205 9.045 -7.912 1.00 96.50 89 PRO A N 1
ATOM 653 C CA . PRO A 1 89 ? -2.761 9.157 -7.748 1.00 96.50 89 PRO A CA 1
ATOM 654 C C . PRO A 1 89 ? -2.404 9.868 -6.439 1.00 96.50 89 PRO A C 1
ATOM 656 O O . PRO A 1 89 ? -3.035 10.857 -6.061 1.00 96.50 89 PRO A O 1
ATOM 659 N N . PHE A 1 90 ? -1.354 9.390 -5.779 1.00 97.06 90 PHE A N 1
ATOM 660 C CA . PHE A 1 90 ? -0.773 9.984 -4.580 1.00 97.06 90 PHE A CA 1
ATOM 661 C C . PHE A 1 90 ? 0.723 10.189 -4.778 1.00 97.06 90 PHE A C 1
ATOM 663 O O . PHE A 1 90 ? 1.410 9.300 -5.273 1.00 97.06 90 PHE A O 1
ATOM 670 N N . ASP A 1 91 ? 1.244 11.327 -4.325 1.00 93.56 91 ASP A N 1
ATOM 671 C CA . ASP A 1 91 ? 2.667 11.649 -4.485 1.00 93.56 91 ASP A CA 1
ATOM 672 C C . ASP A 1 91 ? 3.570 10.626 -3.779 1.00 93.56 91 ASP A C 1
ATOM 674 O O . ASP A 1 91 ? 4.577 10.177 -4.324 1.00 93.56 91 ASP A O 1
ATOM 678 N N . ASN A 1 92 ? 3.177 10.227 -2.564 1.00 92.88 92 ASN A N 1
ATOM 679 C CA . ASN A 1 92 ? 3.984 9.403 -1.673 1.00 92.88 92 ASN A CA 1
ATOM 680 C C . ASN A 1 92 ? 3.125 8.297 -1.043 1.00 92.88 92 ASN A C 1
ATOM 682 O O . ASN A 1 92 ? 1.943 8.508 -0.750 1.00 92.88 92 ASN A O 1
ATOM 686 N N . LEU A 1 93 ? 3.751 7.161 -0.714 1.00 93.69 93 LEU A N 1
ATOM 687 C CA . LEU A 1 93 ? 3.079 6.057 -0.021 1.00 93.69 93 LEU A CA 1
ATOM 688 C C . LEU A 1 93 ? 2.495 6.477 1.339 1.00 93.69 93 LEU A C 1
ATOM 690 O O . LEU A 1 93 ? 1.404 6.044 1.692 1.00 93.69 93 LEU A O 1
ATOM 694 N N . GLU A 1 94 ? 3.170 7.355 2.086 1.00 93.81 94 GLU A N 1
ATOM 695 C CA . GLU A 1 94 ? 2.653 7.874 3.363 1.00 93.81 94 GLU A CA 1
ATOM 696 C C . GLU A 1 94 ? 1.325 8.616 3.196 1.00 93.81 94 GLU A C 1
ATOM 698 O O . GLU A 1 94 ? 0.390 8.366 3.952 1.00 93.81 94 GLU A O 1
ATOM 703 N N . SER A 1 95 ? 1.214 9.488 2.189 1.00 95.00 95 SER A N 1
ATOM 704 C CA . SER A 1 95 ? -0.020 10.233 1.910 1.00 95.00 95 SER A CA 1
ATOM 705 C C . SER A 1 95 ? -1.162 9.297 1.518 1.00 95.00 95 SER A C 1
ATOM 707 O O . SER A 1 95 ? -2.302 9.499 1.944 1.00 95.00 95 SER A O 1
ATOM 709 N N . LEU A 1 96 ? -0.854 8.242 0.756 1.00 96.31 96 LEU A N 1
ATOM 710 C CA . LEU A 1 96 ? -1.814 7.188 0.440 1.00 96.31 96 LEU A CA 1
ATOM 711 C C . LEU A 1 96 ? -2.283 6.477 1.719 1.00 96.31 96 LEU A C 1
ATOM 713 O O . LEU A 1 96 ? -3.483 6.424 1.982 1.00 96.31 96 LEU A O 1
ATOM 717 N N . LEU A 1 97 ? -1.354 5.981 2.543 1.00 95.88 97 LEU A N 1
ATOM 718 C CA . LEU A 1 97 ? -1.667 5.243 3.771 1.00 95.88 97 LEU A CA 1
ATOM 719 C C . LEU A 1 97 ? -2.434 6.097 4.791 1.00 95.88 97 LEU A C 1
ATOM 721 O O . LEU A 1 97 ? -3.389 5.607 5.388 1.00 95.88 97 LEU A O 1
ATOM 725 N N . LEU A 1 98 ? -2.094 7.382 4.935 1.00 95.50 98 LEU A N 1
ATOM 726 C CA . LEU A 1 98 ? -2.841 8.333 5.769 1.00 95.50 98 LEU A CA 1
ATOM 727 C C . LEU A 1 98 ? -4.296 8.500 5.319 1.00 95.50 98 LEU A C 1
ATOM 729 O O . LEU A 1 98 ? -5.168 8.716 6.159 1.00 95.50 98 LEU A O 1
ATOM 733 N N . SER A 1 99 ? -4.551 8.406 4.014 1.00 95.94 99 SER A N 1
ATOM 734 C CA . SER A 1 99 ? -5.883 8.602 3.436 1.00 95.94 99 SER A CA 1
ATOM 735 C C . SER A 1 99 ? -6.752 7.349 3.538 1.00 95.94 99 SER A C 1
ATOM 737 O O . SER A 1 99 ? -7.964 7.451 3.726 1.00 95.94 99 SER A O 1
ATOM 739 N N . ILE A 1 100 ? -6.148 6.160 3.425 1.00 96.06 100 ILE A N 1
ATOM 740 C CA . ILE A 1 100 ? -6.895 4.897 3.347 1.00 96.06 100 ILE A CA 1
ATOM 741 C C . ILE A 1 100 ? -6.925 4.096 4.653 1.00 96.06 100 ILE A C 1
ATOM 743 O O . ILE A 1 100 ? -7.817 3.268 4.809 1.00 96.06 100 ILE A O 1
ATOM 747 N N . SER A 1 101 ? -5.985 4.313 5.581 1.00 96.12 101 SER A N 1
ATOM 748 C CA . SER A 1 101 ? -5.855 3.539 6.824 1.00 96.12 101 SER A CA 1
ATOM 749 C C . SER A 1 101 ? -6.023 4.430 8.064 1.00 96.12 101 SER A C 1
ATOM 751 O O . SER A 1 101 ? -5.109 5.170 8.452 1.00 96.12 101 SER A O 1
ATOM 753 N N . PRO A 1 102 ? -7.179 4.340 8.750 1.00 93.19 102 PRO A N 1
ATOM 754 C CA . PRO A 1 102 ? -7.384 5.009 10.031 1.00 93.19 102 PRO A CA 1
ATOM 755 C C . PRO A 1 102 ? -6.354 4.597 11.093 1.00 93.19 102 PRO A C 1
ATOM 757 O O . PRO A 1 102 ? -5.908 5.441 11.875 1.00 93.19 102 PRO A O 1
ATOM 760 N N . VAL A 1 103 ? -5.940 3.323 11.116 1.00 94.44 103 VAL A N 1
ATOM 761 C CA . VAL A 1 103 ? -4.955 2.823 12.087 1.00 94.44 103 VAL A CA 1
ATOM 762 C C . VAL A 1 103 ? -3.576 3.406 11.801 1.00 94.44 103 VAL A C 1
ATOM 764 O O . VAL A 1 103 ? -2.905 3.849 12.736 1.00 94.44 103 VAL A O 1
ATOM 767 N N . PHE A 1 104 ? -3.166 3.477 10.531 1.00 94.69 104 PHE A N 1
ATOM 768 C CA . PHE A 1 104 ? -1.922 4.135 10.138 1.00 94.69 104 PHE A CA 1
ATOM 769 C C . PHE A 1 104 ? -1.918 5.597 10.588 1.00 94.69 104 PHE A C 1
ATOM 771 O O . PHE A 1 104 ? -0.960 6.041 11.219 1.00 94.69 104 PHE A O 1
ATOM 778 N N . CYS A 1 105 ? -3.007 6.331 10.345 1.00 93.44 105 CYS A N 1
ATOM 779 C CA . CYS A 1 105 ? -3.141 7.728 10.756 1.00 93.44 105 CYS A CA 1
ATOM 780 C C . CYS A 1 105 ? -2.988 7.904 12.275 1.00 93.44 105 CYS A C 1
ATOM 782 O O . CYS A 1 105 ? -2.193 8.731 12.732 1.00 93.44 105 CYS A O 1
ATOM 784 N N . GLN A 1 106 ? -3.661 7.070 13.072 1.00 94.00 106 GLN A N 1
ATOM 785 C CA . GLN A 1 106 ? -3.537 7.099 14.529 1.00 94.00 106 GLN A CA 1
ATOM 786 C C . GLN A 1 106 ? -2.097 6.819 14.993 1.00 94.00 106 GLN A C 1
ATOM 788 O O . GLN A 1 106 ? -1.576 7.512 15.870 1.00 94.00 106 GLN A O 1
ATOM 793 N N . ARG A 1 107 ? -1.431 5.820 14.406 1.00 92.94 107 ARG A N 1
ATOM 794 C CA . ARG A 1 107 ? -0.050 5.445 14.753 1.00 92.94 107 ARG A CA 1
ATOM 795 C C . ARG A 1 107 ? 0.954 6.516 14.350 1.00 92.94 107 ARG A C 1
ATOM 797 O O . ARG A 1 107 ? 1.841 6.845 15.135 1.00 92.94 107 ARG A O 1
ATOM 804 N N . PHE A 1 108 ? 0.777 7.108 13.176 1.00 90.81 108 PHE A N 1
ATOM 805 C CA . PHE A 1 108 ? 1.598 8.212 12.699 1.00 90.81 108 PHE A CA 1
ATOM 806 C C . PHE A 1 108 ? 1.515 9.421 13.644 1.00 90.81 108 PHE A C 1
ATOM 808 O O . PHE A 1 108 ? 2.543 9.966 14.051 1.00 90.81 108 PHE A O 1
ATOM 815 N N . GLN A 1 109 ? 0.306 9.785 14.084 1.00 91.50 109 GLN A N 1
ATOM 816 C CA . GLN A 1 109 ? 0.102 10.858 15.064 1.00 91.50 109 GLN A CA 1
ATOM 817 C C . GLN A 1 109 ? 0.758 10.544 16.416 1.00 91.50 109 GLN A C 1
ATOM 819 O O . GLN A 1 109 ? 1.408 11.413 16.997 1.00 91.50 109 GLN A O 1
ATOM 824 N N . GLN A 1 110 ? 0.646 9.304 16.906 1.00 90.81 110 GLN A N 1
ATOM 825 C CA . GLN A 1 110 ? 1.313 8.878 18.142 1.00 90.81 110 GLN A CA 1
ATOM 826 C C . GLN A 1 110 ? 2.834 9.038 18.048 1.00 90.81 110 GLN A C 1
ATOM 828 O O . GLN A 1 110 ? 3.443 9.628 18.940 1.00 90.81 110 GLN A O 1
ATOM 833 N N . LEU A 1 111 ? 3.442 8.580 16.950 1.00 87.88 111 LEU A N 1
ATOM 834 C CA . LEU A 1 111 ? 4.881 8.714 16.714 1.00 87.88 111 LEU A CA 1
ATOM 835 C C . LEU A 1 111 ? 5.323 10.181 16.666 1.00 87.88 111 LEU A C 1
ATOM 837 O O . LEU A 1 111 ? 6.382 10.525 17.197 1.00 87.88 111 LEU A O 1
ATOM 841 N N . PHE A 1 112 ? 4.513 11.049 16.058 1.00 85.81 112 PHE A N 1
ATOM 842 C CA . PHE A 1 112 ? 4.781 12.482 16.008 1.00 85.81 112 PHE A CA 1
ATOM 843 C C . PHE A 1 112 ? 4.761 13.114 17.408 1.00 85.81 112 PHE A C 1
ATOM 845 O O . PHE A 1 112 ? 5.721 13.780 17.801 1.00 85.81 112 PHE A O 1
ATOM 852 N N . ILE A 1 113 ? 3.717 12.838 18.197 1.00 89.00 113 ILE A N 1
ATOM 853 C CA . ILE A 1 113 ? 3.576 13.353 19.568 1.00 89.00 113 ILE A CA 1
ATOM 854 C C . ILE A 1 113 ? 4.740 12.885 20.445 1.00 89.00 113 ILE A C 1
ATOM 856 O O . ILE A 1 113 ? 5.357 13.704 21.130 1.00 89.00 113 ILE A O 1
ATOM 860 N N . SER A 1 114 ? 5.091 11.596 20.397 1.00 85.25 114 SER A N 1
ATOM 861 C CA . SER A 1 114 ? 6.197 11.048 21.189 1.00 85.25 114 SER A CA 1
ATOM 862 C C . SER A 1 114 ? 7.511 11.783 20.916 1.00 85.25 114 SER A C 1
ATOM 864 O O . SER A 1 114 ? 8.188 12.185 21.865 1.00 85.25 114 SER A O 1
ATOM 866 N N . LYS A 1 115 ? 7.831 12.063 19.645 1.00 82.12 115 LYS A N 1
ATOM 867 C CA . LYS A 1 115 ? 9.039 12.814 19.261 1.00 82.12 115 LYS A CA 1
ATOM 868 C C . LYS A 1 115 ? 9.050 14.236 19.829 1.00 82.12 115 LYS A C 1
ATOM 870 O O . LYS A 1 115 ? 10.079 14.672 20.351 1.00 82.12 115 LYS A O 1
ATOM 875 N N . CYS A 1 116 ? 7.918 14.939 19.788 1.00 77.19 116 CYS A N 1
ATOM 876 C CA . CYS A 1 116 ? 7.796 16.283 20.358 1.00 77.19 116 CYS A CA 1
ATOM 877 C C . CYS A 1 116 ? 7.983 16.285 21.882 1.00 77.19 116 CYS A C 1
ATOM 879 O O . CYS A 1 116 ? 8.690 17.140 22.413 1.00 77.19 116 CYS A O 1
ATOM 881 N N . THR A 1 117 ? 7.415 15.306 22.592 1.00 75.38 117 THR A N 1
ATOM 882 C CA . THR A 1 117 ? 7.545 15.230 24.057 1.00 75.38 117 THR A CA 1
ATOM 883 C C . THR A 1 117 ? 8.967 14.901 24.512 1.00 75.38 117 THR A C 1
ATOM 885 O O . THR A 1 117 ? 9.455 15.500 25.467 1.00 75.38 117 THR A O 1
ATOM 888 N N . THR A 1 118 ? 9.690 14.045 23.783 1.00 60.50 118 THR A N 1
ATOM 889 C CA . THR A 1 118 ? 11.078 13.689 24.121 1.00 60.50 118 THR A CA 1
ATOM 890 C C . THR A 1 118 ? 12.077 14.827 23.902 1.00 60.50 118 THR A C 1
ATOM 892 O O . THR A 1 118 ? 13.127 14.846 24.535 1.00 60.50 118 THR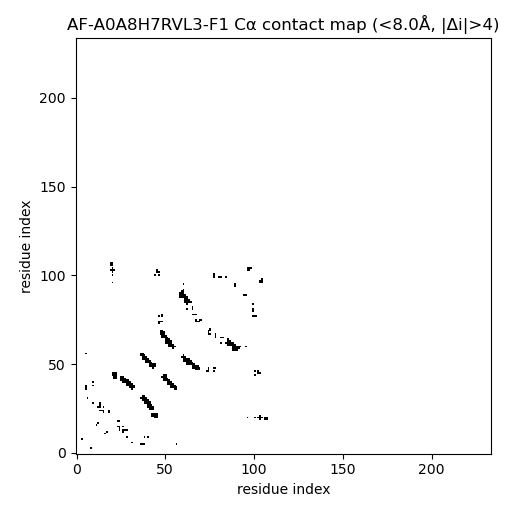 A O 1
ATOM 895 N N . ALA A 1 119 ? 11.752 15.810 23.056 1.00 57.12 119 ALA A N 1
ATOM 896 C CA . ALA A 1 119 ? 12.580 17.002 22.867 1.00 57.12 119 ALA A CA 1
ATOM 897 C C . ALA A 1 119 ? 12.424 18.031 24.006 1.00 57.12 119 ALA A C 1
ATOM 899 O O . ALA A 1 119 ? 13.303 18.871 24.196 1.00 57.12 119 ALA A O 1
ATOM 900 N N . SER A 1 120 ? 11.335 17.957 24.783 1.00 52.75 120 SER A N 1
ATOM 901 C CA . SER A 1 120 ? 11.045 18.886 25.885 1.00 52.75 120 SER A CA 1
ATOM 902 C C . SER A 1 120 ? 11.600 18.431 27.240 1.00 52.75 120 SER A C 1
ATOM 904 O O . SER A 1 120 ? 11.563 19.197 28.202 1.00 52.75 120 SER A O 1
ATOM 906 N N . THR A 1 121 ? 12.130 17.212 27.343 1.00 49.00 121 THR A N 1
ATOM 907 C CA . THR A 1 121 ? 12.703 16.681 28.586 1.00 49.00 121 THR A CA 1
ATOM 908 C C . THR A 1 121 ? 14.190 16.423 28.383 1.00 49.00 121 THR A C 1
ATOM 910 O O . THR A 1 121 ? 14.640 15.288 28.285 1.00 49.00 121 THR A O 1
ATOM 913 N N . LYS A 1 122 ? 14.980 17.498 28.312 1.00 48.59 122 LYS A N 1
ATOM 914 C CA . LYS A 1 122 ? 16.408 17.422 28.631 1.00 48.59 122 LYS A CA 1
ATOM 915 C C . LYS A 1 122 ? 16.509 17.474 30.162 1.00 48.59 122 LYS A C 1
ATOM 917 O O . LYS A 1 122 ? 16.352 18.563 30.714 1.00 48.59 122 LYS A O 1
ATOM 922 N N . PRO A 1 123 ? 16.731 16.359 30.882 1.00 48.22 123 PRO A N 1
ATOM 923 C CA . PRO A 1 123 ? 17.226 16.459 32.243 1.00 48.22 123 PRO A CA 1
ATOM 924 C C . PRO A 1 123 ? 18.584 17.159 32.171 1.00 48.22 123 PRO A C 1
ATOM 926 O O . PRO A 1 123 ? 19.509 16.706 31.498 1.00 48.22 123 PRO A O 1
ATOM 929 N N . SER A 1 124 ? 18.673 18.317 32.812 1.00 46.72 124 SER A N 1
ATOM 930 C CA . SER A 1 124 ? 19.926 18.991 33.113 1.00 46.72 124 SER A CA 1
ATOM 931 C C . SER A 1 124 ? 20.854 18.011 33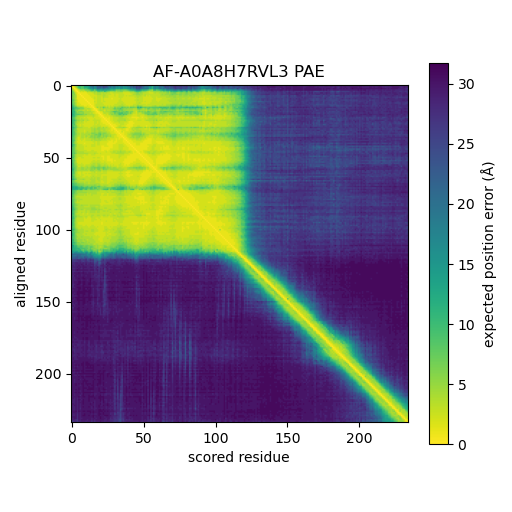.830 1.00 46.72 124 SER A C 1
ATOM 933 O O . SER A 1 124 ? 20.599 17.636 34.973 1.00 46.72 124 SER A O 1
ATOM 935 N N . THR A 1 125 ? 21.908 17.579 33.142 1.00 43.09 125 THR A N 1
ATOM 936 C CA . THR A 1 125 ? 22.990 16.765 33.693 1.00 43.09 125 THR A CA 1
ATOM 937 C C . THR A 1 125 ? 23.718 17.566 34.770 1.00 43.09 125 THR A C 1
ATOM 939 O O . THR A 1 125 ? 24.560 18.407 34.462 1.00 43.09 125 THR A O 1
ATOM 942 N N . SER A 1 126 ? 23.405 17.312 36.038 1.00 48.28 126 SER A N 1
ATOM 943 C CA . SER A 1 126 ? 24.317 17.588 37.142 1.00 48.28 126 SER A CA 1
ATOM 944 C C . SER A 1 126 ? 25.414 16.524 37.130 1.00 48.28 126 SER A C 1
ATOM 946 O O . SER A 1 126 ? 25.189 15.332 37.326 1.00 48.28 126 SER A O 1
ATOM 948 N N . THR A 1 127 ? 26.625 16.979 36.845 1.00 48.09 127 THR A N 1
ATOM 949 C CA . THR A 1 127 ? 27.888 16.267 37.005 1.00 48.09 127 THR A CA 1
ATOM 950 C C . THR A 1 127 ? 28.070 15.827 38.457 1.00 48.09 127 THR A C 1
ATOM 952 O O . THR A 1 127 ? 28.204 16.657 39.354 1.00 48.09 127 THR A O 1
ATOM 955 N N . THR A 1 128 ? 28.168 14.524 38.714 1.00 45.94 128 THR A N 1
ATOM 956 C CA . THR A 1 128 ? 28.964 14.026 39.844 1.00 45.94 128 THR A CA 1
ATOM 957 C C . THR A 1 128 ? 29.667 12.741 39.436 1.00 45.94 128 THR A C 1
ATOM 959 O O . THR A 1 128 ? 29.081 11.671 39.317 1.00 45.94 128 THR A O 1
ATOM 962 N N . THR A 1 129 ? 30.954 12.906 39.168 1.00 46.41 129 THR A N 1
ATOM 963 C CA . THR A 1 129 ? 31.965 11.876 38.976 1.00 46.41 129 THR A CA 1
ATOM 964 C C . THR A 1 129 ? 32.071 11.011 40.231 1.00 46.41 129 THR A C 1
ATOM 966 O O . THR A 1 129 ? 32.268 11.544 41.319 1.00 46.41 129 THR A O 1
ATOM 969 N N . THR A 1 130 ? 32.023 9.687 40.105 1.00 41.44 130 THR A N 1
ATOM 970 C CA . THR A 1 130 ? 32.723 8.793 41.042 1.00 41.44 130 THR A CA 1
ATOM 971 C C . THR A 1 130 ? 33.026 7.461 40.361 1.00 41.44 130 THR A C 1
ATOM 973 O O . THR A 1 130 ? 32.142 6.704 39.976 1.00 41.44 130 THR A O 1
ATOM 976 N N . LEU A 1 131 ? 34.326 7.245 40.156 1.00 48.75 131 LEU A N 1
ATOM 977 C CA . LEU A 1 131 ? 34.975 6.043 39.640 1.00 48.75 131 LEU A CA 1
ATOM 978 C C . LEU A 1 131 ? 34.943 4.919 40.681 1.00 48.75 131 LEU A C 1
ATOM 980 O O . LEU A 1 131 ? 35.208 5.211 41.845 1.00 48.75 131 LEU A O 1
ATOM 984 N N . SER A 1 132 ? 34.710 3.672 40.244 1.00 40.75 132 SER A N 1
ATOM 985 C CA . SER A 1 132 ? 35.191 2.363 40.771 1.00 40.75 132 SER A CA 1
ATOM 986 C C . SER A 1 132 ? 34.266 1.263 40.223 1.00 40.75 132 SER A C 1
ATOM 988 O O . SER A 1 132 ? 33.064 1.478 40.200 1.00 40.75 132 SER A O 1
ATOM 990 N N . ALA A 1 133 ? 34.621 0.038 39.841 1.00 48.09 133 ALA A N 1
ATOM 991 C CA . ALA A 1 133 ? 35.810 -0.699 39.407 1.00 48.09 133 ALA A CA 1
ATOM 992 C C . ALA A 1 133 ? 35.260 -2.078 38.919 1.00 48.09 133 ALA A C 1
ATOM 994 O O . ALA A 1 133 ? 34.158 -2.452 39.332 1.00 48.09 133 ALA A O 1
ATOM 995 N N . PRO A 1 134 ? 35.952 -2.850 38.060 1.00 63.88 134 PRO A N 1
ATOM 996 C CA . PRO A 1 134 ? 35.427 -4.099 37.496 1.00 63.88 134 PRO A CA 1
ATOM 997 C C . PRO A 1 134 ? 35.860 -5.344 38.293 1.00 63.88 134 PRO A C 1
ATOM 999 O O . PRO A 1 134 ? 37.005 -5.427 38.732 1.00 63.88 134 PRO A O 1
ATOM 1002 N N . SER A 1 135 ? 34.984 -6.346 38.435 1.00 45.78 135 SER A N 1
ATOM 1003 C CA . SER A 1 135 ? 35.386 -7.746 38.687 1.00 45.78 135 SER A CA 1
ATOM 1004 C C . SER A 1 135 ? 34.267 -8.763 38.392 1.00 45.78 135 SER A C 1
ATOM 1006 O O . SER A 1 135 ? 33.181 -8.727 38.962 1.00 45.78 135 SER A O 1
ATOM 1008 N N . THR A 1 136 ? 34.580 -9.694 37.493 1.00 48.97 136 THR A N 1
ATOM 1009 C CA . THR A 1 136 ? 34.023 -11.054 37.321 1.00 48.97 136 THR A CA 1
ATOM 1010 C C . THR A 1 136 ? 35.096 -12.053 37.810 1.00 48.97 136 THR A C 1
ATOM 1012 O O . THR A 1 136 ? 36.228 -11.610 38.024 1.00 48.97 136 THR A O 1
ATOM 1015 N N . PRO A 1 137 ? 34.893 -13.391 37.852 1.00 67.81 137 PRO A N 1
ATOM 1016 C CA . PRO A 1 137 ? 33.679 -14.233 37.876 1.00 67.81 137 PRO A CA 1
ATOM 1017 C C . PRO A 1 137 ? 33.742 -15.341 38.976 1.00 67.81 137 PRO A C 1
ATOM 1019 O O . PRO A 1 137 ? 34.766 -15.487 39.632 1.00 67.81 137 PRO A O 1
ATOM 1022 N N . ALA A 1 138 ? 32.686 -16.161 39.140 1.00 40.81 138 ALA A N 1
ATOM 1023 C CA . ALA A 1 138 ? 32.742 -17.646 39.211 1.00 40.81 138 ALA A CA 1
ATOM 1024 C C . ALA A 1 138 ? 31.525 -18.298 39.913 1.00 40.81 138 ALA A C 1
ATOM 1026 O O . ALA A 1 138 ? 31.126 -17.893 40.996 1.00 40.81 138 ALA A O 1
ATOM 1027 N N . SER A 1 139 ? 31.033 -19.364 39.264 1.00 42.16 139 SER A N 1
ATOM 1028 C CA . SER A 1 139 ? 30.411 -20.606 39.763 1.00 42.16 139 SER A CA 1
ATOM 1029 C C . SER A 1 139 ? 29.374 -20.583 40.896 1.00 42.16 139 SER A C 1
ATOM 1031 O O . SER A 1 139 ? 29.670 -20.226 42.029 1.00 42.16 139 SER A O 1
ATOM 1033 N N . THR A 1 140 ? 28.232 -21.242 40.670 1.00 44.81 140 THR A N 1
ATOM 1034 C CA . THR A 1 140 ? 27.946 -22.615 41.166 1.00 44.81 140 THR A CA 1
ATOM 1035 C C . THR A 1 140 ? 26.447 -22.906 41.044 1.00 44.81 140 THR A C 1
ATOM 1037 O O . THR A 1 140 ? 25.601 -22.089 41.393 1.00 44.81 140 THR A O 1
ATOM 1040 N N . ALA A 1 141 ? 26.144 -24.085 40.507 1.00 47.75 141 ALA A N 1
ATOM 1041 C CA . ALA A 1 141 ? 24.816 -24.648 40.321 1.00 47.75 141 ALA A CA 1
ATOM 1042 C C . ALA A 1 141 ? 24.054 -24.861 41.636 1.00 47.75 141 ALA A C 1
ATOM 1044 O O . ALA A 1 141 ? 24.653 -25.356 42.581 1.00 47.75 141 ALA A O 1
ATOM 1045 N N . TYR A 1 142 ? 22.730 -24.653 41.623 1.00 46.38 142 TYR A N 1
ATOM 1046 C CA . TYR A 1 142 ? 21.788 -25.422 42.442 1.00 46.38 142 TYR A CA 1
ATOM 1047 C C . TYR A 1 142 ? 20.468 -25.638 41.694 1.00 46.38 142 TYR A C 1
ATOM 1049 O O . TYR A 1 142 ? 19.818 -24.714 41.212 1.00 46.38 142 TYR A O 1
ATOM 1057 N N . THR A 1 143 ? 20.109 -26.911 41.611 1.00 47.84 143 THR A N 1
ATOM 1058 C CA . THR A 1 143 ? 18.781 -27.478 41.381 1.00 47.84 143 THR A CA 1
ATOM 1059 C C . THR A 1 143 ? 17.768 -26.988 42.419 1.00 47.84 143 THR A C 1
ATOM 1061 O O . THR A 1 143 ? 18.119 -26.917 43.595 1.00 47.84 143 THR A O 1
ATOM 1064 N N . SER A 1 144 ? 16.504 -26.773 42.029 1.00 46.69 144 SER A N 1
ATOM 1065 C CA . SER A 1 144 ? 15.323 -27.499 42.554 1.00 46.69 144 SER A CA 1
ATOM 1066 C C . SER A 1 144 ? 13.997 -26.843 42.143 1.00 46.69 144 SER A C 1
ATOM 1068 O O . SER A 1 144 ? 13.775 -25.650 42.305 1.00 46.69 144 SER A O 1
ATOM 1070 N N . SER A 1 145 ? 13.116 -27.706 41.648 1.00 47.22 145 SER A N 1
ATOM 1071 C CA . SER A 1 145 ? 11.652 -27.655 41.584 1.00 47.22 145 SER A CA 1
ATOM 1072 C C . SER A 1 145 ? 10.930 -26.915 42.717 1.00 47.22 145 SER A C 1
ATOM 1074 O O . SER A 1 145 ? 11.297 -27.099 43.872 1.00 47.22 145 SER A O 1
ATOM 1076 N N . THR A 1 146 ? 9.799 -26.256 42.419 1.00 44.28 146 THR A N 1
ATOM 1077 C CA . THR A 1 146 ? 8.579 -26.280 43.258 1.00 44.28 146 THR A CA 1
ATOM 1078 C C . THR A 1 146 ? 7.342 -25.916 42.427 1.00 44.28 146 THR A C 1
ATOM 1080 O O . THR A 1 146 ? 7.331 -24.975 41.639 1.00 44.28 146 THR A O 1
ATOM 1083 N N . THR A 1 147 ? 6.320 -26.740 42.605 1.00 54.97 147 THR A N 1
ATOM 1084 C CA . THR A 1 147 ? 4.977 -26.742 42.028 1.00 54.97 147 THR A CA 1
ATOM 1085 C C . THR A 1 147 ? 4.029 -25.730 42.680 1.00 54.97 147 THR A C 1
ATOM 1087 O O . THR A 1 147 ? 4.151 -25.463 43.869 1.00 54.97 147 THR A O 1
ATOM 1090 N N . ASN A 1 148 ? 2.995 -25.352 41.920 1.00 48.31 148 ASN A N 1
ATOM 1091 C CA . ASN A 1 148 ? 1.659 -24.897 42.338 1.00 48.31 148 ASN A CA 1
ATOM 1092 C C . ASN A 1 148 ? 1.518 -23.587 43.135 1.00 48.31 148 ASN A C 1
ATOM 1094 O O . ASN A 1 148 ? 1.920 -23.487 44.286 1.00 48.31 148 ASN A O 1
ATOM 1098 N N . SER A 1 149 ? 0.713 -22.668 42.588 1.00 51.59 149 SER A N 1
ATOM 1099 C CA . SER A 1 149 ? -0.304 -21.981 43.391 1.00 51.59 149 SER A CA 1
ATOM 1100 C C . SER A 1 149 ? -1.496 -21.564 42.525 1.00 51.59 149 SER A C 1
ATOM 1102 O O . SER A 1 149 ? -1.419 -20.657 41.700 1.00 51.59 149 SER A O 1
ATOM 1104 N N . VAL A 1 150 ? -2.589 -22.300 42.714 1.00 46.62 150 VAL A N 1
ATOM 1105 C CA . VAL A 1 150 ? -3.963 -21.960 42.344 1.00 46.62 150 VAL A CA 1
ATOM 1106 C C . VAL A 1 150 ? -4.596 -21.350 43.588 1.00 46.62 150 VAL A C 1
ATOM 1108 O O . VAL A 1 150 ? -4.633 -22.038 44.600 1.00 46.62 150 VAL A O 1
ATOM 1111 N N . CYS A 1 151 ? -5.135 -20.131 43.501 1.00 40.41 151 CYS A N 1
ATOM 1112 C CA . CYS A 1 151 ? -6.395 -19.719 44.141 1.00 40.41 151 CYS A CA 1
ATOM 1113 C C . CYS A 1 151 ? -6.618 -18.209 43.973 1.00 40.41 151 CYS A C 1
ATOM 1115 O O . CYS A 1 151 ? -5.753 -17.399 44.291 1.00 40.41 151 CYS A O 1
ATOM 1117 N N . GLY A 1 152 ? -7.811 -17.836 43.514 1.00 36.12 152 GLY A N 1
ATOM 1118 C CA . GLY A 1 152 ? -8.244 -16.446 43.415 1.00 36.12 152 GLY A CA 1
ATOM 1119 C C . GLY A 1 152 ? -9.686 -16.343 42.939 1.00 36.12 152 GLY A C 1
ATOM 1120 O O . GLY A 1 152 ? -9.954 -15.732 41.912 1.00 36.12 152 GLY A O 1
ATOM 1121 N N . ALA A 1 153 ? -10.598 -17.009 43.651 1.00 44.66 153 ALA A N 1
ATOM 1122 C CA . ALA A 1 153 ? -12.033 -16.812 43.496 1.00 44.66 153 ALA A CA 1
ATOM 1123 C C . ALA A 1 153 ? -12.405 -15.384 43.925 1.00 44.66 153 ALA A C 1
ATOM 1125 O O . ALA A 1 153 ? -11.974 -14.928 44.983 1.00 44.66 153 ALA A O 1
ATOM 1126 N N . SER A 1 154 ? -13.229 -14.699 43.132 1.00 44.19 154 SER A N 1
ATOM 1127 C CA . SER A 1 154 ? -13.906 -13.475 43.556 1.00 44.19 154 SER A CA 1
ATOM 1128 C C . SER A 1 154 ? -15.406 -13.672 43.370 1.00 44.19 154 SER A C 1
ATOM 1130 O O . SER A 1 154 ? -15.914 -13.723 42.253 1.00 44.19 154 SER A O 1
ATOM 1132 N N . VAL A 1 155 ? -16.077 -13.874 44.502 1.00 50.69 155 VAL A N 1
ATOM 1133 C CA . VAL A 1 155 ? -17.528 -13.854 44.679 1.00 50.69 155 VAL A CA 1
ATOM 1134 C C . VAL A 1 155 ? -17.830 -12.552 45.403 1.00 50.69 155 VAL A C 1
ATOM 1136 O O . VAL A 1 155 ? -17.370 -12.384 46.530 1.00 50.69 155 VAL A O 1
ATOM 1139 N N . ILE A 1 156 ? -18.601 -11.659 44.783 1.00 56.41 156 ILE A N 1
ATOM 1140 C CA . ILE A 1 156 ? -19.398 -10.661 45.501 1.00 56.41 156 ILE A CA 1
ATOM 1141 C C . ILE A 1 156 ? -20.752 -10.570 44.793 1.00 56.41 156 ILE A C 1
ATOM 1143 O O . ILE A 1 156 ? -20.870 -10.032 43.694 1.00 56.41 156 ILE A O 1
ATOM 1147 N N . GLU A 1 157 ? -21.753 -11.165 45.438 1.00 49.09 157 GLU A N 1
ATOM 1148 C CA . GLU A 1 157 ? -23.175 -10.929 45.213 1.00 49.09 157 GLU A CA 1
ATOM 1149 C C . GLU A 1 157 ? -23.611 -9.594 45.839 1.00 49.09 157 GLU A C 1
ATOM 1151 O O . GLU A 1 157 ? -23.039 -9.138 46.829 1.00 49.09 157 GLU A O 1
ATOM 1156 N N . GLY A 1 158 ? -24.689 -9.025 45.297 1.00 36.59 158 GLY A N 1
ATOM 1157 C CA . GLY A 1 158 ? -25.454 -7.914 45.875 1.00 36.59 158 GLY A CA 1
ATOM 1158 C C . GLY A 1 158 ? -25.811 -6.902 44.784 1.00 36.59 158 GLY A C 1
ATOM 1159 O O . GLY A 1 158 ? -24.948 -6.167 44.330 1.00 36.59 158 GLY A O 1
ATOM 1160 N N . GLY A 1 159 ? -27.025 -6.833 44.235 1.00 41.31 159 GLY A N 1
ATOM 1161 C CA . GLY A 1 159 ? -28.327 -7.019 44.870 1.00 41.31 159 GLY A CA 1
ATOM 1162 C C . GLY A 1 159 ? -28.885 -5.646 45.247 1.00 41.31 159 GLY A C 1
ATOM 1163 O O . GLY A 1 159 ? -28.651 -5.170 46.351 1.00 41.31 159 GLY A O 1
ATOM 1164 N N . GLY A 1 160 ? -29.595 -5.001 44.316 1.00 34.00 160 GLY A N 1
ATOM 1165 C CA . GLY A 1 160 ? -30.190 -3.678 44.512 1.00 34.00 160 GLY A CA 1
ATOM 1166 C C . GLY A 1 160 ? -31.282 -3.393 43.486 1.00 34.00 160 GLY A C 1
ATOM 1167 O O . GLY A 1 160 ? -31.014 -2.881 42.406 1.00 34.00 160 GLY A O 1
ATOM 1168 N N . VAL A 1 161 ? -32.509 -3.771 43.843 1.00 47.22 161 VAL A N 1
ATOM 1169 C CA . VAL A 1 161 ? -33.769 -3.397 43.188 1.00 47.22 161 VAL A CA 1
ATOM 1170 C C . VAL A 1 161 ? -34.030 -1.905 43.398 1.00 47.22 161 VAL A C 1
ATOM 1172 O O . VAL A 1 161 ? -33.967 -1.433 44.530 1.00 47.22 161 VAL A O 1
ATOM 1175 N N . SER A 1 162 ? -34.408 -1.196 42.334 1.00 48.81 162 SER A N 1
ATOM 1176 C CA . SER A 1 162 ? -35.232 0.010 42.436 1.00 48.81 162 SER A CA 1
ATOM 1177 C C . SER A 1 162 ? -36.118 0.140 41.200 1.00 48.81 162 SER A C 1
ATOM 1179 O O . SER A 1 162 ? -35.646 0.163 40.066 1.00 48.81 162 SER A O 1
ATOM 1181 N N . THR A 1 163 ? -37.419 0.149 41.462 1.00 52.69 163 THR A N 1
ATOM 1182 C CA . THR A 1 163 ? -38.534 0.354 40.537 1.00 52.69 163 THR A CA 1
ATOM 1183 C C . THR A 1 163 ? -38.779 1.844 40.281 1.00 52.69 163 THR A C 1
ATOM 1185 O O . THR A 1 163 ? -38.432 2.672 41.124 1.00 52.69 163 THR A O 1
ATOM 1188 N N . ASN A 1 164 ? -39.509 2.122 39.190 1.00 38.38 164 ASN A N 1
ATOM 1189 C CA . ASN A 1 164 ? -40.037 3.409 38.693 1.00 38.38 164 ASN A CA 1
ATOM 1190 C C . ASN A 1 164 ? -39.091 4.059 37.660 1.00 38.38 164 ASN A C 1
ATOM 1192 O O . ASN A 1 164 ? -37.931 4.316 37.943 1.00 38.38 164 ASN A O 1
ATOM 1196 N N . THR A 1 165 ? -39.500 4.353 36.424 1.00 45.72 165 THR A N 1
ATOM 1197 C CA . THR A 1 165 ? -40.703 5.118 36.069 1.00 45.72 165 THR A CA 1
ATOM 1198 C C . THR A 1 165 ? -41.122 4.794 34.628 1.00 45.72 165 THR A C 1
ATOM 1200 O O . THR A 1 165 ? -40.290 4.747 33.723 1.00 45.72 165 THR A O 1
ATOM 1203 N N . ASP A 1 166 ? -42.417 4.531 34.484 1.00 50.12 166 ASP A N 1
ATOM 1204 C CA . ASP A 1 166 ? -43.215 4.429 33.261 1.00 50.12 166 ASP A CA 1
ATOM 1205 C C . ASP A 1 166 ? -43.306 5.795 32.534 1.00 50.12 166 ASP A C 1
ATOM 1207 O O . ASP A 1 166 ? -43.026 6.824 33.137 1.00 50.12 166 ASP A O 1
ATOM 1211 N N . GLU A 1 167 ? -43.765 5.801 31.279 1.00 50.28 167 GLU A N 1
ATOM 1212 C CA . GLU A 1 167 ? -44.079 6.989 30.443 1.00 50.28 167 GLU A CA 1
ATOM 1213 C C . GLU A 1 167 ? -42.975 7.668 29.598 1.00 50.28 167 GLU A C 1
ATOM 1215 O O . GLU A 1 167 ? -42.794 8.877 29.679 1.00 50.28 167 GLU A O 1
ATOM 1220 N N . ASP A 1 168 ? -42.340 6.955 28.650 1.00 45.31 168 ASP A N 1
ATOM 1221 C CA . ASP A 1 168 ? -41.904 7.624 27.392 1.00 45.31 168 ASP A CA 1
ATOM 1222 C C . ASP A 1 168 ? -41.742 6.700 26.155 1.00 45.31 168 ASP A C 1
ATOM 1224 O O . ASP A 1 168 ? -40.940 6.933 25.250 1.00 45.31 168 ASP A O 1
ATOM 1228 N N . GLN A 1 169 ? -42.513 5.607 26.076 1.00 48.06 169 GLN A N 1
ATOM 1229 C CA . GLN A 1 169 ? -42.452 4.640 24.960 1.00 48.06 169 GLN A CA 1
ATOM 1230 C C . GLN A 1 169 ? -43.720 4.627 24.094 1.00 48.06 169 GLN A C 1
ATOM 1232 O O . GLN A 1 169 ? -44.335 3.583 23.888 1.00 48.06 169 GLN A O 1
ATOM 1237 N N . ARG A 1 170 ? -44.134 5.776 23.539 1.00 52.97 170 ARG A N 1
ATOM 1238 C CA . ARG A 1 170 ? -45.169 5.791 22.475 1.00 52.97 170 ARG A CA 1
ATOM 1239 C C . ARG A 1 170 ? -44.883 6.671 21.253 1.00 52.97 170 ARG A C 1
ATOM 1241 O O . ARG A 1 170 ? -45.764 6.786 20.407 1.00 52.97 170 ARG A O 1
ATOM 1248 N N . GLN A 1 171 ? -43.678 7.227 21.078 1.00 51.19 171 GLN A N 1
ATOM 1249 C CA . GLN A 1 171 ? -43.391 8.083 19.906 1.00 51.19 171 GLN A CA 1
ATOM 1250 C C . GLN A 1 171 ? -42.245 7.652 18.973 1.00 51.19 171 GLN A C 1
ATOM 1252 O O . GLN A 1 171 ? -42.062 8.292 17.942 1.00 51.19 171 GLN A O 1
ATOM 1257 N N . GLN A 1 172 ? -41.533 6.542 19.213 1.00 47.44 172 GLN A N 1
ATOM 1258 C CA . GLN A 1 172 ? -40.423 6.129 18.325 1.00 47.44 172 GLN A CA 1
ATOM 1259 C C . GLN A 1 172 ? -40.713 4.958 17.366 1.00 47.44 172 GLN A C 1
ATOM 1261 O O . GLN A 1 172 ? -39.851 4.607 16.571 1.00 47.44 172 GLN A O 1
ATOM 1266 N N . GLN A 1 173 ? -41.933 4.408 17.328 1.00 48.75 173 GLN A N 1
ATOM 1267 C CA . GLN A 1 173 ? -42.302 3.341 16.371 1.00 48.75 173 GLN A CA 1
ATOM 1268 C C . GLN A 1 173 ? -42.926 3.833 15.050 1.00 48.75 173 GLN A C 1
ATOM 1270 O O . GLN A 1 173 ? -43.435 3.030 14.275 1.00 48.75 173 GLN A O 1
ATOM 1275 N N . LYS A 1 174 ? -42.885 5.139 14.744 1.00 47.78 174 LYS A N 1
ATOM 1276 C CA . LYS A 1 174 ? -43.465 5.687 13.497 1.00 47.78 174 LYS A CA 1
ATOM 1277 C C . LYS A 1 174 ? -42.443 6.293 12.529 1.00 47.78 174 LYS A C 1
ATOM 1279 O O . LYS A 1 174 ? -42.811 7.073 11.662 1.00 47.78 174 LYS A O 1
ATOM 1284 N N . LYS A 1 175 ? -41.161 5.949 12.671 1.00 47.22 175 LYS A N 1
ATOM 1285 C CA . LYS A 1 175 ? -40.093 6.418 11.767 1.00 47.22 175 LYS A CA 1
ATOM 1286 C C . LYS A 1 175 ? -39.185 5.307 11.242 1.00 47.22 175 LYS A C 1
ATOM 1288 O O . LYS A 1 175 ? -38.073 5.571 10.814 1.00 47.22 175 LYS A O 1
ATOM 1293 N N . GLN A 1 176 ? -39.670 4.070 11.295 1.00 47.97 176 GLN A N 1
ATOM 1294 C CA . GLN A 1 176 ? -38.922 2.878 10.895 1.00 47.97 176 GLN A CA 1
ATOM 1295 C C . GLN A 1 176 ? -39.677 2.040 9.853 1.00 47.97 176 GLN A C 1
ATOM 1297 O O . GLN A 1 176 ? -39.364 0.873 9.667 1.00 47.97 176 GLN A O 1
ATOM 1302 N N . HIS A 1 177 ? -40.685 2.624 9.191 1.00 46.66 177 HIS A N 1
ATOM 1303 C CA . HIS A 1 177 ? -41.498 1.917 8.195 1.00 46.66 177 HIS A CA 1
ATOM 1304 C C . HIS A 1 177 ? -41.425 2.501 6.776 1.00 46.66 177 HIS A C 1
ATOM 1306 O O . HIS A 1 177 ? -41.986 1.908 5.862 1.00 46.66 177 HIS A O 1
ATOM 1312 N N . ASP A 1 178 ? -40.700 3.604 6.566 1.00 49.66 178 ASP A N 1
ATOM 1313 C CA . ASP A 1 178 ? -40.659 4.268 5.253 1.00 49.66 178 ASP A CA 1
ATOM 1314 C C . ASP A 1 178 ? -39.371 3.991 4.448 1.00 49.66 178 ASP A C 1
ATOM 1316 O O . ASP A 1 178 ? -39.368 4.194 3.235 1.00 49.66 178 ASP A O 1
ATOM 1320 N N . ASP A 1 179 ? -38.305 3.459 5.063 1.00 49.41 179 ASP A N 1
ATOM 1321 C CA . ASP A 1 179 ? -37.037 3.197 4.352 1.00 49.41 179 ASP A CA 1
ATOM 1322 C C . ASP A 1 179 ? -36.953 1.789 3.725 1.00 49.41 179 ASP A C 1
ATOM 1324 O O . ASP A 1 179 ? -36.296 1.613 2.697 1.00 49.41 179 ASP A O 1
ATOM 1328 N N . ASP A 1 180 ? -37.686 0.797 4.250 1.00 50.12 180 ASP A N 1
ATOM 1329 C CA . ASP A 1 180 ? -37.731 -0.555 3.659 1.00 50.12 180 ASP A CA 1
ATOM 1330 C C . ASP A 1 180 ? -38.603 -0.625 2.390 1.00 50.12 180 ASP A C 1
ATOM 1332 O O . ASP A 1 180 ? -38.442 -1.522 1.562 1.00 50.12 180 ASP A O 1
ATOM 1336 N N . PHE A 1 181 ? -39.494 0.350 2.171 1.00 53.31 181 PHE A N 1
ATOM 1337 C CA . PHE A 1 181 ? -40.336 0.403 0.970 1.00 53.31 181 PHE A CA 1
ATOM 1338 C C . PHE A 1 181 ? -39.588 0.938 -0.268 1.00 53.31 181 PHE A C 1
ATOM 1340 O O . PHE A 1 181 ? -39.980 0.653 -1.403 1.00 53.31 181 PHE A O 1
ATOM 1347 N N . LEU A 1 182 ? -38.487 1.681 -0.087 1.00 55.12 182 LEU A N 1
ATOM 1348 C CA . LEU A 1 182 ? -37.746 2.270 -1.210 1.00 55.12 182 LEU A CA 1
ATOM 1349 C C . LEU A 1 182 ? -36.792 1.274 -1.892 1.00 55.12 182 LEU A C 1
ATOM 1351 O O . LEU A 1 182 ? -36.584 1.354 -3.105 1.00 55.12 182 LEU A O 1
ATOM 1355 N N . ILE A 1 183 ? -36.238 0.314 -1.144 1.00 55.91 183 ILE A N 1
ATOM 1356 C CA . ILE A 1 183 ? -35.289 -0.674 -1.687 1.00 55.91 183 ILE A CA 1
ATOM 1357 C C . ILE A 1 183 ? -36.019 -1.696 -2.574 1.00 55.91 183 ILE A C 1
ATOM 1359 O O . ILE A 1 183 ? -35.532 -2.041 -3.654 1.00 55.91 183 ILE A O 1
ATOM 1363 N N . ASP A 1 184 ? -37.235 -2.090 -2.196 1.00 55.75 184 ASP A N 1
ATOM 1364 C CA . ASP A 1 184 ? -38.033 -3.061 -2.955 1.00 55.75 184 ASP A CA 1
ATOM 1365 C C . ASP A 1 184 ? -38.584 -2.483 -4.279 1.00 55.75 184 ASP A C 1
ATOM 1367 O O . ASP A 1 184 ? -38.819 -3.209 -5.251 1.00 55.75 184 ASP A O 1
ATOM 1371 N N . GLN A 1 185 ? -38.722 -1.153 -4.372 1.00 57.19 185 GLN A N 1
ATOM 1372 C CA . GLN A 1 185 ? -39.153 -0.474 -5.599 1.00 57.19 185 GLN A CA 1
ATOM 1373 C C . GLN A 1 185 ? -38.010 -0.275 -6.614 1.00 57.19 185 GLN A C 1
ATOM 1375 O O . GLN A 1 185 ? -38.263 -0.243 -7.822 1.00 57.19 185 GLN A O 1
ATOM 1380 N N . LEU A 1 186 ? -36.754 -0.202 -6.160 1.00 55.06 186 LEU A N 1
ATOM 1381 C CA . LEU A 1 186 ? -35.580 -0.113 -7.039 1.00 55.06 186 LEU A CA 1
ATOM 1382 C C . LEU A 1 186 ? -35.168 -1.473 -7.620 1.00 55.06 186 LEU A C 1
ATOM 1384 O O . LEU A 1 186 ? -34.662 -1.517 -8.741 1.00 55.06 186 LEU A O 1
ATOM 1388 N N . LEU A 1 187 ? -35.460 -2.582 -6.933 1.00 53.47 187 LEU A N 1
ATOM 1389 C CA . LEU A 1 187 ? -35.155 -3.925 -7.440 1.00 53.47 187 LEU A CA 1
ATOM 1390 C C . LEU A 1 187 ? -36.172 -4.439 -8.482 1.00 53.47 187 LEU A C 1
ATOM 1392 O O . LEU A 1 187 ? -35.835 -5.303 -9.287 1.00 53.47 187 LEU A O 1
ATOM 1396 N N . ARG A 1 188 ? -37.388 -3.871 -8.544 1.00 53.88 188 ARG A N 1
ATOM 1397 C CA . ARG A 1 188 ? -38.407 -4.225 -9.560 1.00 53.88 188 ARG A CA 1
ATOM 1398 C C . ARG A 1 188 ? -38.306 -3.472 -10.886 1.00 53.88 188 ARG A C 1
ATOM 1400 O O . ARG A 1 188 ? -38.925 -3.897 -11.853 1.00 53.88 188 ARG A O 1
ATOM 1407 N N . LYS A 1 189 ? -37.528 -2.389 -10.976 1.00 51.06 189 LYS A N 1
ATOM 1408 C CA . LYS A 1 189 ? -37.394 -1.595 -12.217 1.00 51.06 189 LYS A CA 1
ATOM 1409 C C . LYS A 1 189 ? -36.262 -2.044 -13.156 1.00 51.06 189 LYS A C 1
ATOM 1411 O O . LYS A 1 189 ? -36.037 -1.397 -14.172 1.00 51.06 189 LYS A O 1
ATOM 1416 N N . GLY A 1 190 ? -35.567 -3.142 -12.846 1.00 49.12 190 GLY A N 1
ATOM 1417 C CA . GLY A 1 190 ? -34.433 -3.645 -13.637 1.00 49.12 190 GLY A CA 1
ATOM 1418 C C . GLY A 1 190 ? -34.733 -4.787 -14.620 1.00 49.12 190 GLY A C 1
ATOM 1419 O O . GLY A 1 190 ? -33.823 -5.211 -15.325 1.00 49.12 190 GLY A O 1
ATOM 1420 N N . GLN A 1 191 ? -35.964 -5.305 -14.685 1.00 49.69 191 GLN A N 1
ATOM 1421 C CA . GLN A 1 191 ? -36.330 -6.431 -15.558 1.00 49.69 191 GLN A CA 1
ATOM 1422 C C . GLN A 1 191 ? -37.418 -6.047 -16.566 1.00 49.69 191 GLN A C 1
ATOM 1424 O O . GLN A 1 191 ? -38.522 -6.566 -16.504 1.00 49.69 191 GLN A O 1
ATOM 1429 N N . GLU A 1 192 ? -37.122 -5.150 -17.506 1.00 52.97 192 GLU A N 1
ATOM 1430 C CA . GLU A 1 192 ? -37.971 -4.975 -18.694 1.00 52.97 192 GLU A CA 1
ATOM 1431 C C . GLU A 1 192 ? -37.199 -4.279 -19.827 1.00 52.97 192 GLU A C 1
ATOM 1433 O O . GLU A 1 192 ? -37.351 -3.093 -20.080 1.00 52.97 192 GLU A O 1
ATOM 1438 N N . THR A 1 193 ? -36.325 -5.028 -20.508 1.00 51.44 193 THR A N 1
ATOM 1439 C CA . THR A 1 193 ? -36.006 -4.827 -21.938 1.00 51.44 193 THR A CA 1
ATOM 1440 C C . THR A 1 193 ? -35.625 -6.173 -22.564 1.00 51.44 193 THR A C 1
ATOM 1442 O O . THR A 1 193 ? -34.493 -6.431 -22.956 1.00 51.44 193 THR A O 1
ATOM 1445 N N . SER A 1 194 ? -36.610 -7.068 -22.642 1.00 51.53 194 SER A N 1
ATOM 1446 C CA . SER A 1 194 ? -36.668 -8.048 -23.725 1.00 51.53 194 SER A CA 1
ATOM 1447 C C . SER A 1 194 ? -37.400 -7.370 -24.875 1.00 51.53 194 SER A C 1
ATOM 1449 O O . SER A 1 194 ? -38.529 -6.942 -24.671 1.00 51.53 194 SER A O 1
ATOM 1451 N N . ASN A 1 195 ? -36.766 -7.247 -26.040 1.00 49.34 195 ASN A N 1
ATOM 1452 C CA . ASN A 1 195 ? -37.456 -7.207 -27.329 1.00 49.34 195 ASN A CA 1
ATOM 1453 C C . ASN A 1 195 ? -36.461 -7.526 -28.453 1.00 49.34 195 ASN A C 1
ATOM 1455 O O . ASN A 1 195 ? -35.630 -6.709 -28.839 1.00 49.34 195 ASN A O 1
ATOM 1459 N N . ASP A 1 196 ? -36.551 -8.775 -28.901 1.00 49.56 196 ASP A N 1
ATOM 1460 C CA . ASP A 1 196 ? -36.654 -9.189 -30.298 1.00 49.56 196 ASP A CA 1
ATOM 1461 C C . ASP A 1 196 ? -35.797 -8.470 -31.347 1.00 49.56 196 ASP A C 1
ATOM 1463 O O . ASP A 1 196 ? -36.143 -7.407 -31.857 1.00 49.56 196 ASP A O 1
ATOM 1467 N N . ASN A 1 197 ? -34.783 -9.183 -31.843 1.00 45.28 197 ASN A N 1
ATOM 1468 C CA . ASN A 1 197 ? -34.498 -9.131 -33.273 1.00 45.28 197 ASN A CA 1
ATOM 1469 C C . ASN A 1 197 ? -34.169 -10.529 -33.813 1.00 45.28 197 ASN A C 1
ATOM 1471 O O . ASN A 1 197 ? -33.015 -10.945 -33.910 1.00 45.28 197 ASN A O 1
ATOM 1475 N N . LYS A 1 198 ? -35.229 -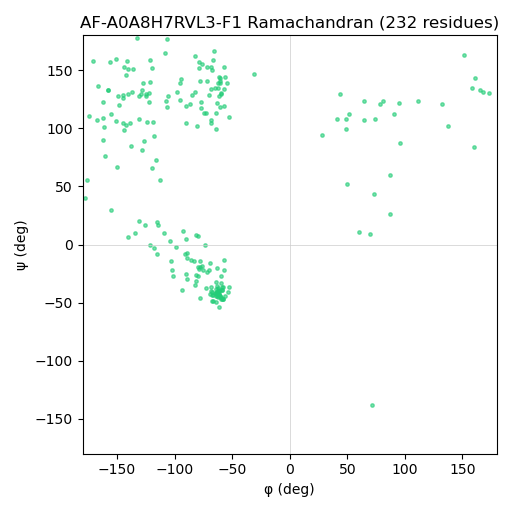11.270 -34.157 1.00 49.16 198 LYS A N 1
ATOM 1476 C CA . LYS A 1 198 ? -35.165 -12.361 -35.131 1.00 49.16 198 LYS A CA 1
ATOM 1477 C C . LYS A 1 198 ? -34.915 -11.733 -36.498 1.00 49.16 198 LYS A C 1
ATOM 1479 O O . LYS A 1 198 ? -35.845 -11.191 -37.085 1.00 49.16 198 LYS A O 1
ATOM 1484 N N . ASN A 1 199 ? -33.708 -11.879 -37.034 1.00 42.97 199 ASN A N 1
ATOM 1485 C CA . ASN A 1 199 ? -33.539 -11.838 -38.480 1.00 42.97 199 ASN A CA 1
ATOM 1486 C C . ASN A 1 199 ? -32.993 -13.179 -38.965 1.00 42.97 199 ASN A C 1
ATOM 1488 O O . ASN A 1 199 ? -31.796 -13.455 -38.952 1.00 42.97 199 ASN A O 1
ATOM 1492 N N . THR A 1 200 ? -33.946 -14.027 -39.335 1.00 45.31 200 THR A N 1
ATOM 1493 C CA . THR A 1 200 ? -33.771 -15.170 -40.218 1.00 45.31 200 THR A CA 1
ATOM 1494 C C . THR A 1 200 ? -33.367 -14.642 -41.590 1.00 45.31 200 THR A C 1
ATOM 1496 O O . THR A 1 200 ? -34.181 -14.020 -42.266 1.00 45.31 200 THR A O 1
ATOM 1499 N N . ILE A 1 201 ? -32.141 -14.927 -42.024 1.00 56.03 201 ILE A N 1
ATOM 1500 C CA . ILE A 1 201 ? -31.841 -15.008 -43.453 1.00 56.03 201 ILE A CA 1
ATOM 1501 C C . ILE A 1 201 ? -31.084 -16.306 -43.677 1.00 56.03 201 ILE A C 1
ATOM 1503 O O . ILE A 1 201 ? -29.950 -16.492 -43.239 1.00 56.03 201 ILE A O 1
ATOM 1507 N N . ASP A 1 202 ? -31.809 -17.219 -44.295 1.00 44.22 202 ASP A N 1
ATOM 1508 C CA . ASP A 1 202 ? -31.356 -18.509 -44.758 1.00 44.22 202 ASP A CA 1
ATOM 1509 C C . ASP A 1 202 ? -30.590 -18.346 -46.082 1.00 44.22 202 ASP A C 1
ATOM 1511 O O . ASP A 1 202 ? -30.920 -17.477 -46.887 1.00 44.22 202 ASP A O 1
ATOM 1515 N N . THR A 1 203 ? -29.650 -19.261 -46.329 1.00 44.03 203 THR A N 1
ATOM 1516 C CA . THR A 1 203 ? -29.287 -19.755 -47.670 1.00 44.03 203 THR A CA 1
ATOM 1517 C C . THR A 1 203 ? -28.663 -18.769 -48.680 1.00 44.03 203 THR A C 1
ATOM 1519 O O . THR A 1 203 ? -29.371 -18.043 -49.363 1.00 44.03 203 THR A O 1
ATOM 1522 N N . THR A 1 204 ? -27.351 -18.886 -48.951 1.00 47.41 204 THR A N 1
ATOM 1523 C CA . THR A 1 204 ? -26.834 -19.372 -50.260 1.00 47.41 204 THR A CA 1
ATOM 1524 C C . THR A 1 204 ? -25.337 -19.716 -50.201 1.00 47.41 204 THR A C 1
ATOM 1526 O O . THR A 1 204 ? -24.521 -18.973 -49.663 1.00 47.41 204 THR A O 1
ATOM 1529 N N . MET A 1 205 ? -24.982 -20.852 -50.804 1.00 44.66 205 MET A N 1
ATOM 1530 C CA . MET A 1 205 ? -23.620 -21.255 -51.154 1.00 44.66 205 MET A CA 1
ATOM 1531 C C . MET A 1 205 ? -22.981 -20.296 -52.161 1.00 44.66 205 MET A C 1
ATOM 1533 O O . MET A 1 205 ? -23.606 -20.073 -53.191 1.00 44.66 205 MET A O 1
ATOM 1537 N N . ILE A 1 206 ? -21.722 -19.876 -51.962 1.00 50.19 206 ILE A N 1
ATOM 1538 C CA . ILE A 1 206 ? -20.780 -19.591 -53.064 1.00 50.19 206 ILE A CA 1
ATOM 1539 C C . ILE A 1 206 ? -19.356 -19.992 -52.649 1.00 50.19 206 ILE A C 1
ATOM 1541 O O . ILE A 1 206 ? -18.677 -19.327 -51.870 1.00 50.19 206 ILE A O 1
ATOM 1545 N N . THR A 1 207 ? -18.919 -21.117 -53.205 1.00 49.91 207 THR A N 1
ATOM 1546 C CA . THR A 1 207 ? -17.530 -21.530 -53.409 1.00 49.91 207 THR A CA 1
ATOM 1547 C C . THR A 1 207 ? -16.851 -20.600 -54.426 1.00 49.91 207 THR A C 1
ATOM 1549 O O . THR A 1 207 ? -17.525 -20.070 -55.303 1.00 49.91 207 THR A O 1
ATOM 1552 N N . ASN A 1 208 ? -15.511 -20.564 -54.397 1.00 39.69 208 ASN A N 1
ATOM 1553 C CA . ASN A 1 208 ? -14.594 -20.193 -55.491 1.00 39.69 208 ASN A CA 1
ATOM 1554 C C . ASN A 1 208 ? -14.141 -18.715 -55.657 1.00 39.69 208 ASN A C 1
ATOM 1556 O O . ASN A 1 208 ? -14.858 -17.885 -56.197 1.00 39.69 208 ASN A O 1
ATOM 1560 N N . ARG A 1 209 ? -12.826 -18.510 -55.414 1.00 41.16 209 ARG A N 1
ATOM 1561 C CA . ARG A 1 209 ? -11.768 -18.461 -56.465 1.00 41.16 209 ARG A CA 1
ATOM 1562 C C . ARG A 1 209 ? -11.083 -17.107 -56.755 1.00 41.16 209 ARG A C 1
ATOM 1564 O O . ARG A 1 209 ? -11.692 -16.158 -57.216 1.00 41.16 209 ARG A O 1
ATOM 1571 N N . GLU A 1 210 ? -9.753 -17.190 -56.617 1.00 42.12 210 GLU A N 1
ATOM 1572 C CA . GLU A 1 210 ? -8.661 -16.567 -57.394 1.00 42.12 210 GLU A CA 1
ATOM 1573 C C . GLU A 1 210 ? -8.189 -15.110 -57.185 1.00 42.12 210 GLU A C 1
ATOM 1575 O O . GLU A 1 210 ? -8.887 -14.139 -57.435 1.00 42.12 210 GLU A O 1
ATOM 1580 N N . ASN A 1 211 ? -6.873 -15.058 -56.914 1.00 42.06 211 ASN A N 1
ATOM 1581 C CA . ASN A 1 211 ? -5.818 -14.271 -57.574 1.00 42.06 211 ASN A CA 1
ATOM 1582 C C . ASN A 1 211 ? -5.692 -12.756 -57.345 1.00 42.06 211 ASN A C 1
ATOM 1584 O O . ASN A 1 211 ? -6.355 -11.953 -57.988 1.00 42.06 211 ASN A O 1
ATOM 1588 N N . ASN A 1 212 ? -4.644 -12.388 -56.595 1.00 45.94 212 ASN A N 1
ATOM 1589 C CA . ASN A 1 212 ? -3.495 -11.578 -57.065 1.00 45.94 212 ASN A CA 1
ATOM 1590 C C . ASN A 1 212 ? -2.473 -11.528 -55.908 1.00 45.94 212 ASN A C 1
ATOM 1592 O O . ASN A 1 212 ? -2.815 -11.047 -54.836 1.00 45.94 212 ASN A O 1
ATOM 1596 N N . LYS A 1 213 ? -1.279 -12.140 -55.920 1.00 47.56 213 LYS A N 1
ATOM 1597 C CA . LYS A 1 213 ? -0.119 -12.062 -56.832 1.00 47.56 213 LYS A CA 1
ATOM 1598 C C . LYS A 1 213 ? 0.341 -10.639 -57.168 1.00 47.56 213 LYS A C 1
ATOM 1600 O O . LYS A 1 213 ? -0.182 -10.010 -58.076 1.00 47.56 213 LYS A O 1
ATOM 1605 N N . ASN A 1 214 ? 1.392 -10.227 -56.456 1.00 43.03 214 ASN A N 1
ATOM 1606 C CA . ASN A 1 214 ? 2.694 -9.762 -56.962 1.00 43.03 214 ASN A CA 1
ATOM 1607 C C . ASN A 1 214 ? 3.171 -8.460 -56.317 1.00 43.03 214 ASN A C 1
ATOM 1609 O O . ASN A 1 214 ? 2.551 -7.410 -56.443 1.00 43.03 214 ASN A O 1
ATOM 1613 N N . GLY A 1 215 ? 4.346 -8.559 -55.698 1.00 46.72 215 GLY A N 1
ATOM 1614 C CA . GLY A 1 215 ? 5.119 -7.437 -55.187 1.00 46.72 215 GLY A CA 1
ATOM 1615 C C . GLY A 1 215 ? 6.449 -7.874 -54.579 1.00 46.72 215 GLY A C 1
ATOM 1616 O O . GLY A 1 215 ? 6.822 -7.361 -53.532 1.00 46.72 215 GLY A O 1
ATOM 1617 N N . ASP A 1 216 ? 7.134 -8.838 -55.204 1.00 47.75 216 ASP A N 1
ATOM 1618 C CA . ASP A 1 216 ? 8.557 -9.084 -54.967 1.00 47.75 216 ASP A CA 1
ATOM 1619 C C . ASP A 1 216 ? 9.352 -7.834 -55.365 1.00 47.75 216 ASP A C 1
ATOM 1621 O O . ASP A 1 216 ? 9.261 -7.388 -56.510 1.00 47.75 216 ASP A O 1
ATOM 1625 N N . ASN A 1 217 ? 10.209 -7.322 -54.479 1.00 52.53 217 ASN A N 1
ATOM 1626 C CA . ASN A 1 217 ? 11.541 -6.960 -54.943 1.00 52.53 217 ASN A CA 1
ATOM 1627 C C . ASN A 1 217 ? 12.603 -7.119 -53.855 1.00 52.53 217 ASN A C 1
ATOM 1629 O O . ASN A 1 217 ? 12.500 -6.615 -52.738 1.00 52.53 217 ASN A O 1
ATOM 1633 N N . MET A 1 218 ? 13.635 -7.846 -54.263 1.00 46.16 218 MET A N 1
ATOM 1634 C CA . MET A 1 218 ? 14.896 -8.091 -53.594 1.00 46.16 218 MET A CA 1
ATOM 1635 C C . MET A 1 218 ? 15.619 -6.782 -53.266 1.00 46.16 218 MET A C 1
ATOM 1637 O O . MET A 1 218 ? 15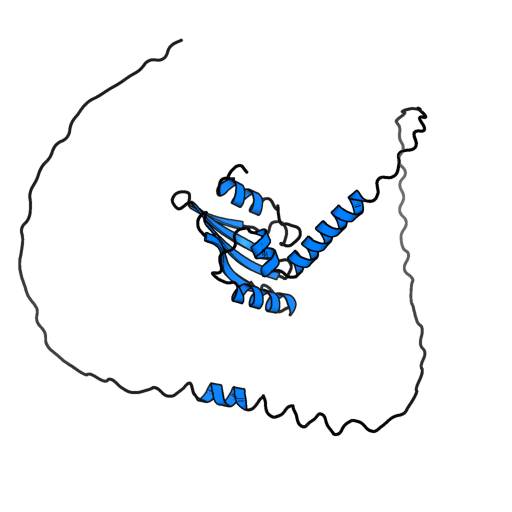.541 -5.831 -54.036 1.00 46.16 218 MET A O 1
ATOM 1641 N N . THR A 1 219 ? 16.451 -6.780 -52.221 1.00 51.47 219 THR A N 1
ATOM 1642 C CA . THR A 1 219 ? 17.883 -6.448 -52.356 1.00 51.47 219 THR A CA 1
ATOM 1643 C C . THR A 1 219 ? 18.640 -6.943 -51.123 1.00 51.47 219 THR A C 1
ATOM 1645 O O . THR A 1 219 ? 18.545 -6.409 -50.024 1.00 51.47 219 THR A O 1
ATOM 1648 N N . THR A 1 220 ? 19.423 -7.988 -51.358 1.00 60.31 220 THR A N 1
ATOM 1649 C CA . THR A 1 220 ? 20.579 -8.432 -50.580 1.00 60.31 220 THR A CA 1
ATOM 1650 C C . THR A 1 220 ? 21.609 -7.315 -50.410 1.00 60.31 220 THR A C 1
ATOM 1652 O O . THR A 1 220 ? 21.944 -6.677 -51.409 1.00 60.31 220 THR A O 1
ATOM 1655 N N . LYS A 1 221 ? 22.204 -7.167 -49.218 1.00 53.88 221 LYS A N 1
ATOM 1656 C CA . LYS A 1 221 ? 23.611 -6.753 -49.039 1.00 53.88 221 LYS A CA 1
ATOM 1657 C C . LYS A 1 221 ? 24.077 -6.977 -47.594 1.00 53.88 221 LYS A C 1
ATOM 1659 O O . LYS A 1 221 ? 23.701 -6.245 -46.688 1.00 53.88 221 LYS A O 1
ATOM 1664 N N . SER A 1 222 ? 24.923 -7.990 -47.415 1.00 51.88 222 SER A N 1
ATOM 1665 C CA . SER A 1 222 ? 25.937 -8.035 -46.354 1.00 51.88 222 SER A CA 1
ATOM 1666 C C . SER A 1 222 ? 27.016 -6.976 -46.613 1.00 51.88 222 SER A C 1
ATOM 1668 O O . SER A 1 222 ? 27.294 -6.662 -47.774 1.00 51.88 222 SER A O 1
ATOM 1670 N N . PRO A 1 223 ? 27.637 -6.455 -45.550 1.00 61.38 223 PRO A N 1
ATOM 1671 C CA . PRO A 1 223 ? 29.103 -6.526 -45.393 1.00 61.38 223 PRO A CA 1
ATOM 1672 C C . PRO A 1 223 ? 29.444 -7.039 -43.973 1.00 61.38 223 PRO A C 1
ATOM 1674 O O . PRO A 1 223 ? 28.778 -6.662 -43.017 1.00 61.38 223 PRO A O 1
ATOM 1677 N N . LYS A 1 224 ? 30.274 -8.067 -43.758 1.00 48.78 224 LYS A N 1
ATOM 1678 C CA . LYS A 1 224 ? 31.741 -8.139 -43.906 1.00 48.78 224 LYS A CA 1
ATOM 1679 C C . LYS A 1 224 ? 32.512 -7.023 -43.182 1.00 48.78 224 LYS A C 1
ATOM 1681 O O . LYS A 1 224 ? 32.479 -5.884 -43.624 1.00 48.78 224 LYS A O 1
ATOM 1686 N N . ASP A 1 225 ? 33.233 -7.491 -42.161 1.00 54.59 225 ASP A N 1
ATOM 1687 C CA . ASP A 1 225 ? 34.554 -7.069 -41.678 1.00 54.59 225 ASP A CA 1
ATOM 1688 C C . ASP A 1 225 ? 34.667 -5.790 -40.826 1.00 54.59 225 ASP A C 1
ATOM 1690 O O . ASP A 1 225 ? 34.266 -4.714 -41.245 1.00 54.59 225 ASP A O 1
ATOM 1694 N N . ASP A 1 226 ? 35.192 -5.987 -39.603 1.00 57.72 226 ASP A N 1
ATOM 1695 C CA . ASP A 1 226 ? 36.120 -5.139 -38.816 1.00 57.72 226 ASP A CA 1
ATOM 1696 C C . ASP A 1 226 ? 35.989 -5.563 -37.333 1.00 57.72 226 ASP A C 1
ATOM 1698 O O . ASP A 1 226 ? 35.092 -5.142 -36.609 1.00 57.72 226 ASP A O 1
ATOM 1702 N N . ILE A 1 227 ? 36.681 -6.603 -36.851 1.00 55.62 227 ILE A N 1
ATOM 1703 C CA . ILE A 1 227 ? 38.079 -6.576 -36.380 1.00 55.62 227 ILE A CA 1
ATOM 1704 C C . ILE A 1 227 ? 38.488 -5.194 -35.851 1.00 55.62 227 ILE A C 1
ATOM 1706 O O . ILE A 1 227 ? 38.969 -4.352 -36.598 1.00 55.62 227 ILE A O 1
ATOM 1710 N N . ASN A 1 228 ? 38.376 -4.990 -34.536 1.00 51.66 228 ASN A N 1
ATOM 1711 C CA . ASN A 1 228 ? 39.360 -4.179 -33.827 1.00 51.66 228 ASN A CA 1
ATOM 1712 C C . ASN A 1 228 ? 39.616 -4.728 -32.422 1.00 51.66 228 ASN A C 1
ATOM 1714 O O . ASN A 1 228 ? 38.876 -4.533 -31.460 1.00 51.66 228 ASN A O 1
ATOM 1718 N N . GLU A 1 229 ? 40.710 -5.467 -32.400 1.00 51.16 229 GLU A N 1
ATOM 1719 C CA . GLU A 1 229 ? 41.529 -5.954 -31.311 1.00 51.16 229 GLU A CA 1
ATOM 1720 C C . GLU A 1 229 ? 42.321 -4.775 -30.720 1.00 51.16 229 GLU A C 1
ATOM 1722 O O . GLU A 1 229 ? 43.185 -4.235 -31.399 1.00 51.16 229 GLU A O 1
ATOM 1727 N N . TRP A 1 230 ? 42.054 -4.353 -29.479 1.00 62.44 230 TRP A N 1
ATOM 1728 C CA . TRP A 1 230 ? 42.947 -3.447 -28.734 1.00 62.44 230 TRP A CA 1
ATOM 1729 C C . TRP A 1 230 ? 43.265 -4.036 -27.352 1.00 62.44 230 TRP A C 1
ATOM 1731 O O . TRP A 1 230 ? 42.621 -3.753 -26.348 1.00 62.44 230 TRP A O 1
ATOM 1741 N N . ILE A 1 231 ? 44.233 -4.954 -27.384 1.00 60.38 231 ILE A N 1
ATOM 1742 C CA . ILE A 1 231 ? 45.493 -4.944 -26.624 1.00 60.38 231 ILE A CA 1
ATOM 1743 C C . ILE A 1 231 ? 45.404 -4.671 -25.109 1.00 60.38 231 ILE A C 1
ATOM 1745 O O . ILE A 1 231 ? 45.279 -3.543 -24.637 1.00 60.38 231 ILE A O 1
ATOM 1749 N N . HIS A 1 232 ? 45.637 -5.751 -24.358 1.00 62.00 232 HIS A N 1
ATOM 1750 C CA . HIS A 1 232 ? 46.302 -5.747 -23.056 1.00 62.00 232 HIS A CA 1
ATOM 1751 C C . HIS A 1 232 ? 47.732 -5.199 -23.150 1.00 62.00 232 HIS A C 1
ATOM 1753 O O . HIS A 1 232 ? 48.463 -5.616 -24.044 1.00 62.00 232 HIS A O 1
ATOM 1759 N N . GLN A 1 233 ? 48.147 -4.421 -22.144 1.00 50.44 233 GLN A N 1
ATOM 1760 C CA . GLN A 1 233 ? 49.367 -4.583 -21.315 1.00 50.44 233 GLN A CA 1
ATOM 1761 C C . GLN A 1 233 ? 49.865 -3.217 -20.804 1.00 50.44 233 GLN A C 1
ATOM 1763 O O . GLN A 1 233 ? 49.590 -2.202 -21.445 1.00 50.44 233 GLN A O 1
ATOM 1768 N N . PRO A 1 234 ? 50.733 -3.173 -19.778 1.00 65.56 234 PRO A N 1
ATOM 1769 C CA . PRO A 1 234 ? 50.906 -4.077 -18.636 1.00 65.56 234 PRO A CA 1
ATOM 1770 C C . PRO A 1 234 ? 50.559 -3.414 -17.289 1.00 65.56 234 PRO A C 1
ATOM 1772 O O . PRO A 1 234 ? 50.668 -2.173 -17.166 1.00 65.56 234 PRO A O 1
#

Mean predicted aligned error: 20.71 Å